Protein AF-X1EEE0-F1 (afdb_monomer)

Secondary structure (DSSP, 8-state):
-HHHHHHTTPPP-SSHHHHHHHHHHHHHSPPP--SEEEEEES-HHHHHHHHHHHHHTT-EE----HHHHHHHHHHT-TT--TTS-SEE-PSPSS--HHHHHHHHHHHHHHHHHSTT--EEEEEE---TTS---TTHHHHHHHH-TTS-EEEEE-S--HHHHHHHHHHHHHTT--EEES-HHHHHHHHHHHHHIIIIIS--

Solvent-accessible surface area (backbone atoms only — not comparable to full-a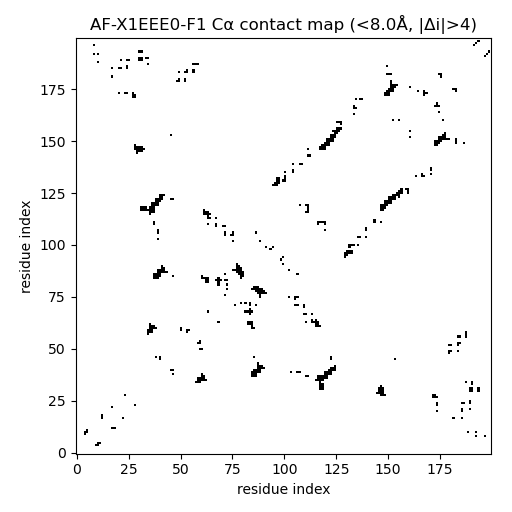tom values): 10814 Å² total; per-residue (Å²): 108,70,66,60,39,44,76,73,62,48,81,88,69,95,51,79,65,46,60,57,58,40,48,47,46,70,74,49,41,42,72,53,75,57,53,23,30,34,39,40,30,63,42,73,66,59,51,50,53,48,54,54,46,26,53,75,57,71,31,43,73,22,68,50,49,70,69,45,16,51,50,41,52,74,75,62,35,55,60,34,43,89,54,37,47,48,34,23,43,32,75,62,98,59,93,43,20,67,60,51,40,49,45,55,49,51,53,48,51,47,43,64,68,28,89,51,29,21,27,38,39,41,40,44,64,52,54,75,85,45,60,64,64,69,69,64,50,53,61,50,42,71,75,39,65,61,44,25,58,41,36,36,36,41,87,43,37,69,71,50,42,50,53,47,50,55,53,27,55,78,68,45,36,54,72,27,77,72,36,62,66,58,51,47,46,40,53,42,50,54,38,47,40,58,68,72,60,66,60,125

InterPro domains:
  IPR016102 Succinyl-CoA synthetase-like [G3DSA:3.40.50.261] (30-199)
  IPR016102 Succinyl-CoA synthetase-like [SSF52210] (26-193)

Foldseek 3Di:
DVVVCVVLLHDDDDDDVLVVLLVLVLVQAAQFPDQAAAEEEADPVVVVLLQVLSVVLVHHHFQFDPVLLVQLCVLQNAPQDSSNGHSHNPPPPDLEQVSVLSNCLSSLQSQLVGPRHRAYEYEYEDEPPHPHDLCSCLVSCVVRVNHAYEYEYENYDPVVLVVNVVVCVVSSHRYDYNCSNSRSNSVSSSNCSDPPPPPD

pLDDT: mean 92.44, std 7.77, range [58.0, 98.75]

Organism: NCBI:txid412755

Sequence (200 aa):
AEESLKTAGGLAVQNYIELFEFSKLFLWLPKPGGNKLGIIGPSSGAILLIVREMRKQGLSLAKPSQVSQDLISMKIGGSTCEYGNPVDYWPPKKFIGTEICTIYYLGSEILLNDDDVDGLILALEFFQEIEFDFYIFSKIKEKFPNKPIITLLIQAEQEGAKRVVDIATELKIPVFENEVERAVRGYAMLLKYYKDIKKE

Nearest PDB structures (foldseek):
  2csu-assembly1_A  TM=8.528E-01  e=9.540E-10  Pyrococcus horikoshii OT3
  4yaj-assembly1_C  TM=8.248E-01  e=3.492E-09  Candidatus Korarchaeum cryptofilum OPF8
  4yb8-assembly1_A  TM=8.210E-01  e=3.704E-09  Candidatus Korarchaeum cryptofilum OPF8
  2csu-assembly1_B  TM=8.251E-01  e=1.278E-08  Pyrococcus horikoshii OT3
  7cm9-assembly2_D  TM=7.309E-01  e=1.817E-07  Psychrobacter sp.

Mean predicted aligned error: 3.95 Å

Radius of gyration: 16.49 Å; Cα contacts (8 Å, |Δi|>4): 346; chains: 1; bounding box: 38×37×49 Å

Structure (mmCIF, N/CA/C/O backbone):
data_AF-X1EEE0-F1
#
_entry.id   AF-X1EEE0-F1
#
loop_
_atom_site.group_PDB
_atom_site.id
_atom_site.type_symbol
_atom_site.label_atom_id
_atom_site.label_alt_id
_atom_site.label_comp_id
_atom_site.label_asym_id
_atom_site.label_entity_id
_atom_site.label_seq_id
_atom_site.pdbx_PDB_ins_code
_atom_site.Cartn_x
_atom_site.Cartn_y
_atom_site.Cartn_z
_atom_site.occupancy
_atom_site.B_iso_or_equiv
_atom_site.auth_seq_id
_atom_site.auth_comp_id
_atom_site.auth_asym_id
_atom_site.auth_atom_id
_atom_site.pdbx_PDB_model_num
ATOM 1 N N . ALA A 1 1 ? -8.901 11.448 31.242 1.00 83.75 1 ALA A N 1
ATOM 2 C CA . ALA A 1 1 ? -9.102 12.193 29.980 1.00 83.75 1 ALA A CA 1
ATOM 3 C C . ALA A 1 1 ? -8.827 11.300 28.773 1.00 83.75 1 ALA A C 1
ATOM 5 O O . ALA A 1 1 ? -9.760 11.006 28.043 1.00 83.75 1 ALA A O 1
ATOM 6 N N . GLU A 1 2 ? -7.596 10.808 28.594 1.00 88.81 2 GLU A N 1
ATOM 7 C CA . GLU A 1 2 ? -7.240 9.944 27.453 1.00 88.81 2 GLU A CA 1
ATOM 8 C C . GLU A 1 2 ? -8.050 8.638 27.394 1.00 88.81 2 GLU A C 1
ATOM 10 O O . GLU A 1 2 ? -8.598 8.299 26.350 1.00 88.81 2 GLU A O 1
ATOM 15 N N . GLU A 1 3 ? -8.185 7.926 28.514 1.00 90.38 3 GLU A N 1
ATOM 16 C CA . GLU A 1 3 ? -8.973 6.688 28.575 1.00 90.38 3 GLU A CA 1
ATOM 17 C C . GLU A 1 3 ? -10.450 6.925 28.230 1.00 90.38 3 GLU A C 1
ATOM 19 O O . GLU A 1 3 ? -11.036 6.175 27.458 1.00 90.38 3 GLU A O 1
ATOM 24 N N . SER A 1 4 ? -11.027 8.031 28.707 1.00 93.25 4 SER A N 1
ATOM 25 C CA . SER A 1 4 ? -12.393 8.438 28.366 1.00 93.25 4 SER A CA 1
ATOM 26 C C . SER A 1 4 ? -12.565 8.675 26.861 1.00 93.25 4 SER A C 1
ATOM 28 O O . SER A 1 4 ? -13.573 8.263 26.296 1.00 93.25 4 SER A O 1
ATOM 30 N N . LEU A 1 5 ? -11.571 9.285 26.200 1.00 91.50 5 LEU A N 1
ATOM 31 C CA . LEU A 1 5 ? -11.571 9.456 24.744 1.00 91.50 5 LEU A CA 1
ATOM 32 C C . LEU A 1 5 ? -11.465 8.110 24.024 1.00 91.50 5 LEU A C 1
ATOM 34 O O . LEU A 1 5 ? -12.226 7.870 23.094 1.00 91.50 5 LEU A O 1
ATOM 38 N N . LYS A 1 6 ? -10.579 7.212 24.471 1.00 88.38 6 LYS A N 1
ATOM 39 C CA . LYS A 1 6 ? -10.438 5.861 23.899 1.00 88.38 6 LYS A CA 1
ATOM 40 C C . LYS A 1 6 ? -11.739 5.063 23.997 1.00 88.38 6 LYS A C 1
ATOM 42 O O . LYS A 1 6 ? -12.165 4.479 23.004 1.00 88.38 6 LYS A O 1
ATOM 47 N N . THR A 1 7 ? -12.402 5.087 25.152 1.00 87.50 7 THR A N 1
ATOM 48 C CA . THR A 1 7 ? -13.702 4.425 25.358 1.00 87.50 7 THR A CA 1
ATOM 49 C C . THR A 1 7 ? -14.803 5.030 24.484 1.00 87.50 7 THR A C 1
ATOM 51 O O . THR A 1 7 ? -15.690 4.311 24.038 1.00 87.50 7 THR A O 1
ATOM 54 N N . ALA A 1 8 ? -14.720 6.325 24.168 1.00 90.25 8 ALA A N 1
ATOM 55 C CA . ALA A 1 8 ? -15.617 6.996 23.227 1.00 90.25 8 ALA A CA 1
ATOM 56 C C . ALA A 1 8 ? -15.274 6.744 21.739 1.00 90.25 8 ALA A C 1
ATOM 58 O O . ALA A 1 8 ? -15.890 7.348 20.863 1.00 90.25 8 ALA A O 1
ATOM 59 N N . GLY A 1 9 ? -14.297 5.880 21.432 1.00 88.88 9 GLY A N 1
ATOM 60 C CA . GLY A 1 9 ? -13.870 5.574 20.061 1.00 88.88 9 GLY A CA 1
ATOM 61 C C . GLY A 1 9 ? -12.764 6.484 19.515 1.00 88.88 9 GLY A C 1
ATOM 62 O O . GLY A 1 9 ? -12.448 6.432 18.328 1.00 88.88 9 GLY A O 1
ATOM 63 N N . GLY A 1 10 ? -12.157 7.312 20.366 1.00 91.50 10 GLY A N 1
ATOM 64 C CA . GLY A 1 10 ? -11.009 8.141 20.021 1.00 91.50 10 GLY A CA 1
ATOM 65 C C . GLY A 1 10 ? -9.778 7.303 19.670 1.00 91.50 10 GLY A C 1
ATOM 66 O O . GLY A 1 10 ? -9.404 6.369 20.383 1.00 91.50 10 GLY A O 1
ATOM 67 N N . LEU A 1 11 ? -9.122 7.672 18.572 1.00 92.38 11 LEU A N 1
ATOM 68 C CA . LEU A 1 11 ? -7.898 7.040 18.093 1.00 92.38 11 LEU A CA 1
ATOM 69 C C . LEU A 1 11 ? -6.688 7.871 18.524 1.00 92.38 11 LEU A C 1
ATOM 71 O O . LEU A 1 11 ? -6.575 9.046 18.182 1.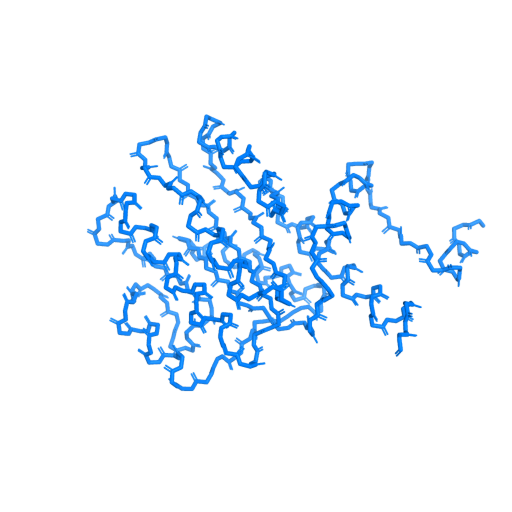00 92.38 11 LEU A O 1
ATOM 75 N N . ALA A 1 12 ? -5.790 7.264 19.297 1.00 92.12 12 ALA A N 1
ATOM 76 C CA . ALA A 1 12 ? -4.580 7.931 19.759 1.00 92.12 12 ALA A CA 1
ATOM 77 C C . ALA A 1 12 ? -3.504 7.925 18.665 1.00 92.12 12 ALA A C 1
ATOM 79 O O . ALA A 1 12 ? -3.185 6.869 18.116 1.00 92.12 12 ALA A O 1
ATOM 80 N N . VAL A 1 13 ? -2.925 9.094 18.406 1.00 94.00 13 VAL A N 1
ATOM 81 C CA . VAL A 1 13 ? -1.779 9.288 17.509 1.00 94.00 13 VAL A CA 1
ATOM 82 C C . VAL A 1 13 ? -0.499 9.523 18.312 1.00 94.00 13 VAL A C 1
ATOM 84 O O . VAL A 1 13 ? -0.562 9.945 19.466 1.00 94.00 13 VAL A O 1
ATOM 87 N N . GLN A 1 14 ? 0.664 9.250 17.719 1.00 93.50 14 GLN A N 1
ATOM 88 C CA . GLN A 1 14 ? 1.956 9.358 18.413 1.00 93.50 14 GLN A CA 1
ATOM 89 C C . GLN A 1 14 ? 2.625 10.725 18.258 1.00 93.50 14 GLN A C 1
ATOM 91 O O . GLN A 1 14 ? 3.470 11.097 19.069 1.00 93.50 14 GLN A O 1
ATOM 96 N N . ASN A 1 15 ? 2.273 11.477 17.220 1.00 93.31 15 ASN A N 1
ATOM 97 C CA . ASN A 1 15 ? 2.825 12.799 16.950 1.00 93.31 15 ASN A CA 1
ATOM 98 C C . ASN A 1 15 ? 1.781 13.677 16.247 1.00 93.31 15 ASN A C 1
ATOM 100 O O . ASN A 1 15 ? 0.715 13.219 15.836 1.00 93.31 15 ASN A O 1
ATOM 104 N N . TYR A 1 16 ? 2.089 14.966 16.134 1.00 94.44 16 TYR A N 1
ATOM 105 C CA . TYR A 1 16 ? 1.162 15.954 15.591 1.00 94.44 16 TYR A CA 1
ATOM 106 C C . TYR A 1 16 ? 0.827 15.719 14.110 1.00 94.44 16 TYR A C 1
ATOM 108 O O . TYR A 1 16 ? -0.316 15.928 13.707 1.00 94.44 16 TYR A O 1
ATOM 116 N N . ILE A 1 17 ? 1.792 15.259 13.304 1.00 94.88 17 ILE A N 1
ATOM 117 C CA . ILE A 1 17 ? 1.587 15.082 11.860 1.00 94.88 17 ILE A CA 1
ATOM 118 C C . ILE A 1 17 ? 0.610 13.936 11.550 1.00 94.88 17 ILE A C 1
ATOM 120 O O . ILE A 1 17 ? -0.196 14.050 10.625 1.00 94.88 17 ILE A O 1
ATOM 124 N N . GLU A 1 18 ? 0.578 12.896 12.389 1.00 95.81 18 GLU A N 1
ATOM 125 C CA . GLU A 1 18 ? -0.374 11.786 12.269 1.00 95.81 18 GLU A CA 1
ATOM 126 C C . GLU A 1 18 ? -1.838 12.223 12.325 1.00 95.81 18 GLU A C 1
ATOM 128 O O . GLU A 1 18 ? -2.671 11.589 11.681 1.00 95.81 18 GLU A O 1
ATOM 133 N N . LEU A 1 19 ? -2.171 13.318 13.024 1.00 94.69 19 LEU A N 1
ATOM 134 C CA . LEU A 1 19 ? -3.540 13.848 13.021 1.00 94.69 19 LEU A CA 1
ATOM 135 C C . LEU A 1 19 ? -4.017 14.140 11.594 1.00 94.69 19 LEU A C 1
ATOM 137 O O . LEU A 1 19 ? -5.165 13.857 11.259 1.00 94.69 19 LEU A O 1
ATOM 141 N N . PHE A 1 20 ? -3.140 14.671 10.742 1.00 94.50 20 PHE A N 1
ATOM 142 C CA . PHE A 1 20 ? -3.475 15.043 9.369 1.00 94.50 20 PHE A CA 1
ATOM 143 C C . PHE A 1 20 ? -3.310 13.869 8.407 1.00 94.50 20 PHE A C 1
ATOM 145 O O . PHE A 1 20 ? -4.197 13.620 7.590 1.00 94.50 20 PHE A O 1
ATOM 152 N N . GLU A 1 21 ? -2.205 13.128 8.509 1.00 94.94 21 GLU A N 1
ATOM 153 C CA . GLU A 1 21 ? -1.942 11.976 7.640 1.00 94.94 21 GLU A CA 1
ATOM 154 C C . GLU A 1 21 ? -2.994 10.881 7.828 1.00 94.94 21 GLU A C 1
ATOM 156 O O . GLU A 1 21 ? -3.553 10.382 6.850 1.00 94.94 21 GLU A O 1
ATOM 161 N N . PHE A 1 22 ? -3.342 10.544 9.073 1.00 97.00 22 PHE A N 1
ATOM 162 C CA . PHE A 1 22 ? -4.344 9.511 9.320 1.00 97.00 22 PHE A CA 1
ATOM 163 C C . PHE A 1 22 ? -5.741 10.005 8.964 1.00 97.00 22 PHE A C 1
ATOM 165 O O . PHE A 1 22 ? -6.506 9.244 8.380 1.00 97.00 22 PHE A O 1
ATOM 172 N N . SER A 1 23 ? -6.061 11.287 9.176 1.00 95.62 23 SER A N 1
ATOM 173 C CA . SER A 1 23 ? -7.323 11.856 8.677 1.00 95.62 23 SER A CA 1
ATOM 174 C C . SER A 1 23 ? -7.473 11.688 7.161 1.00 95.62 23 SER A C 1
ATOM 176 O O . SER A 1 23 ? -8.558 11.338 6.699 1.00 95.62 23 SER A O 1
ATOM 178 N N . LYS A 1 24 ? -6.394 11.852 6.377 1.00 96.31 24 LYS A N 1
ATOM 179 C CA . LYS A 1 24 ? -6.421 11.551 4.934 1.00 96.31 24 LYS A CA 1
ATOM 180 C C . LYS A 1 24 ? -6.739 10.080 4.671 1.00 96.31 24 LYS A C 1
ATOM 182 O O . LYS A 1 24 ? -7.567 9.815 3.810 1.00 96.31 24 LYS A O 1
ATOM 187 N N . LEU A 1 25 ? -6.160 9.137 5.424 1.00 97.81 25 LEU A N 1
ATOM 188 C CA . LEU A 1 25 ? -6.503 7.710 5.299 1.00 97.81 25 LEU A CA 1
ATOM 189 C C . LEU A 1 25 ? -8.009 7.481 5.484 1.00 97.81 25 LEU A C 1
ATOM 191 O O . LEU A 1 25 ? -8.636 6.865 4.629 1.00 97.81 25 LEU A O 1
ATOM 195 N N . PHE A 1 26 ? -8.598 8.024 6.553 1.00 96.56 26 PHE A N 1
ATOM 196 C CA . PHE A 1 26 ? -10.031 7.880 6.840 1.00 96.56 26 PHE A CA 1
ATOM 197 C C . PHE A 1 26 ? -10.937 8.532 5.789 1.00 96.56 26 PHE A C 1
ATOM 199 O O . PHE A 1 26 ? -12.030 8.031 5.535 1.00 96.56 26 PHE A O 1
ATOM 206 N N . LEU A 1 27 ? -10.502 9.644 5.192 1.00 97.25 27 LEU A N 1
ATOM 207 C CA . LEU A 1 27 ? -11.274 10.374 4.185 1.00 97.25 27 LEU A CA 1
ATOM 208 C C . LEU A 1 27 ? -11.152 9.782 2.778 1.00 97.25 27 LEU A C 1
ATOM 210 O O . LEU A 1 27 ? -12.069 9.930 1.971 1.00 97.25 27 LEU A O 1
ATOM 214 N N . TRP A 1 28 ? -9.996 9.213 2.440 1.00 98.19 28 TRP A N 1
ATOM 215 C CA . TRP A 1 28 ? -9.650 8.865 1.060 1.00 98.19 28 TRP A CA 1
ATOM 216 C C . TRP A 1 28 ? -9.740 7.376 0.765 1.00 98.19 28 TRP A C 1
ATOM 218 O O . TRP A 1 28 ? -9.930 7.007 -0.398 1.00 98.19 28 TRP A O 1
ATOM 228 N N . LEU A 1 29 ? -9.586 6.530 1.784 1.00 98.25 29 LEU A N 1
ATOM 229 C CA . LEU A 1 29 ? -9.585 5.086 1.611 1.00 98.25 29 LEU A CA 1
ATOM 230 C C . LEU A 1 29 ? -10.958 4.478 1.902 1.00 98.25 29 LEU A C 1
ATOM 232 O O . LEU A 1 29 ? -11.652 4.920 2.821 1.00 98.25 29 LEU A O 1
ATOM 236 N N . PRO A 1 30 ? -11.343 3.427 1.157 1.00 97.19 30 PRO A N 1
ATOM 237 C CA . PRO A 1 30 ? -12.488 2.614 1.526 1.00 97.19 30 PRO A CA 1
ATOM 238 C C . PRO A 1 30 ? -12.212 1.862 2.836 1.00 97.19 30 PRO A C 1
ATOM 240 O O . PRO A 1 30 ? -11.074 1.758 3.305 1.00 97.19 30 PRO A O 1
ATOM 243 N N . LYS A 1 31 ? -13.272 1.290 3.412 1.00 95.69 31 LYS A N 1
ATOM 244 C CA . LYS A 1 31 ? -13.173 0.346 4.529 1.00 95.69 31 LYS A CA 1
ATOM 245 C C . LYS A 1 31 ? -12.258 -0.827 4.133 1.00 95.69 31 LYS A C 1
ATOM 247 O O . LYS A 1 31 ? -12.575 -1.507 3.158 1.00 95.69 31 LYS A O 1
ATOM 252 N N . PRO A 1 32 ? -11.169 -1.098 4.873 1.00 94.88 32 PRO A N 1
ATOM 253 C CA . PRO A 1 32 ? -10.333 -2.269 4.627 1.00 94.88 32 PRO A CA 1
ATOM 254 C C . PRO A 1 32 ? -11.119 -3.577 4.776 1.00 94.88 32 PRO A C 1
ATOM 256 O O . PRO A 1 32 ? -11.860 -3.731 5.750 1.00 94.88 32 PRO A O 1
ATOM 259 N N . GLY A 1 33 ? -10.916 -4.529 3.857 1.00 93.38 33 GLY A N 1
ATOM 260 C CA . GLY A 1 33 ? -11.497 -5.878 3.956 1.00 93.38 33 GLY A CA 1
ATOM 261 C C . GLY A 1 33 ? -10.920 -6.699 5.115 1.00 93.38 33 GLY A C 1
ATOM 262 O O . GLY A 1 33 ? -11.610 -7.525 5.710 1.00 93.38 33 GLY A O 1
ATOM 263 N N . GLY A 1 34 ? -9.682 -6.391 5.506 1.00 97.12 34 GLY A N 1
ATOM 264 C CA . GLY A 1 34 ? -8.945 -7.137 6.512 1.00 97.12 34 GLY A CA 1
ATOM 265 C C . GLY A 1 34 ? -7.483 -6.706 6.629 1.00 97.12 34 GLY A C 1
ATOM 266 O O . GLY A 1 34 ? -7.113 -5.564 6.328 1.00 97.12 34 GLY A O 1
ATOM 267 N N . ASN A 1 35 ? -6.661 -7.619 7.146 1.00 98.25 35 ASN A N 1
ATOM 268 C CA . ASN A 1 35 ? -5.267 -7.382 7.514 1.00 98.25 35 ASN A CA 1
ATOM 269 C C . ASN A 1 35 ? -4.247 -8.035 6.565 1.00 98.25 35 ASN A C 1
ATOM 271 O O . ASN A 1 35 ? -3.057 -8.055 6.898 1.00 98.25 35 ASN A O 1
ATOM 275 N N . LYS A 1 36 ? -4.681 -8.595 5.431 1.00 98.56 36 LYS A N 1
ATOM 276 C CA . LYS A 1 36 ? -3.817 -9.276 4.461 1.00 98.56 36 LYS A CA 1
ATOM 277 C C . LYS A 1 36 ? -3.515 -8.360 3.281 1.00 98.56 36 LYS A C 1
ATOM 279 O O . LYS A 1 36 ? -4.400 -8.049 2.493 1.00 98.56 36 LYS A O 1
ATOM 284 N N . LEU A 1 37 ? -2.272 -7.909 3.151 1.00 98.75 37 LEU A N 1
ATOM 285 C CA . LEU A 1 37 ? -1.898 -6.908 2.149 1.00 98.75 37 LEU A CA 1
ATOM 286 C C . LEU A 1 37 ? -0.992 -7.481 1.068 1.00 98.75 37 LEU A C 1
ATOM 288 O O . LEU A 1 37 ? -0.112 -8.306 1.335 1.00 98.75 37 LEU A O 1
ATOM 292 N N . GLY A 1 38 ? -1.203 -6.991 -0.149 1.00 98.38 38 GLY A N 1
ATOM 293 C CA . GLY A 1 38 ? -0.234 -7.059 -1.229 1.00 98.38 38 GLY A CA 1
ATOM 294 C C . GLY A 1 38 ? 0.835 -5.978 -1.065 1.00 98.38 38 GLY A C 1
ATOM 295 O O . GLY A 1 38 ? 0.541 -4.886 -0.573 1.00 98.38 38 GLY A O 1
ATOM 296 N N . ILE A 1 39 ? 2.060 -6.255 -1.504 1.00 98.19 39 ILE A N 1
ATOM 297 C CA . ILE A 1 39 ? 3.129 -5.255 -1.613 1.00 98.19 39 ILE A CA 1
ATOM 298 C C . ILE A 1 39 ? 3.732 -5.331 -3.011 1.00 98.19 39 ILE A C 1
ATOM 300 O O . ILE A 1 39 ? 3.999 -6.426 -3.503 1.00 98.19 39 ILE A O 1
ATOM 304 N N . ILE A 1 40 ? 3.991 -4.176 -3.619 1.00 96.50 40 ILE A N 1
ATOM 305 C CA . ILE A 1 40 ? 4.781 -4.061 -4.850 1.00 96.50 40 ILE A CA 1
ATOM 306 C C . ILE A 1 40 ? 5.911 -3.075 -4.586 1.00 96.50 40 ILE A C 1
ATOM 308 O O . ILE A 1 40 ? 5.637 -1.971 -4.113 1.00 96.50 40 ILE A O 1
ATOM 312 N N . GLY A 1 41 ? 7.154 -3.448 -4.890 1.00 92.38 41 GLY A N 1
ATOM 313 C CA . GLY A 1 41 ? 8.284 -2.529 -4.773 1.00 92.38 41 GLY A CA 1
ATOM 314 C C . GLY A 1 41 ? 9.588 -3.015 -5.417 1.00 92.38 41 GLY A C 1
ATOM 315 O O . GLY A 1 41 ? 9.675 -4.174 -5.817 1.00 92.38 41 GLY A O 1
ATOM 316 N N . PRO A 1 42 ? 10.600 -2.135 -5.536 1.00 83.69 42 PRO A N 1
ATOM 317 C CA . PRO A 1 42 ? 11.869 -2.405 -6.222 1.00 83.69 42 PRO A CA 1
ATOM 318 C C . PRO A 1 42 ? 12.984 -2.956 -5.332 1.00 83.69 42 PRO A C 1
ATOM 320 O O . PRO A 1 42 ? 14.107 -3.090 -5.802 1.00 83.69 42 PRO A O 1
ATOM 323 N N . SER A 1 43 ? 12.757 -3.156 -4.036 1.00 81.75 43 SER A N 1
ATOM 324 C CA . SER A 1 43 ? 13.859 -3.392 -3.103 1.00 81.75 43 SER A CA 1
ATOM 325 C C . SER A 1 43 ? 13.453 -4.326 -1.986 1.00 81.75 43 SER A C 1
ATOM 327 O O . SER A 1 43 ? 12.595 -4.013 -1.153 1.00 81.75 43 SER A O 1
ATOM 329 N N . SER A 1 44 ? 14.156 -5.456 -1.903 1.00 83.19 44 SER A N 1
ATOM 330 C CA . SER A 1 44 ? 13.985 -6.416 -0.817 1.00 83.19 44 SER A CA 1
ATOM 331 C C . SER A 1 44 ? 14.271 -5.787 0.559 1.00 83.19 44 SER A C 1
ATOM 333 O O . SER A 1 44 ? 13.713 -6.230 1.563 1.00 83.19 44 SER A O 1
ATOM 335 N N . GLY A 1 45 ? 15.099 -4.734 0.626 1.00 87.38 45 GLY A N 1
ATOM 336 C CA . GLY A 1 45 ? 15.384 -3.989 1.856 1.00 87.38 45 GLY A CA 1
ATOM 337 C C . GLY A 1 45 ? 14.177 -3.194 2.355 1.00 87.38 45 GLY A C 1
ATOM 338 O O . GLY A 1 45 ? 13.754 -3.369 3.500 1.00 87.38 45 GLY A O 1
ATOM 339 N N . ALA A 1 46 ? 13.578 -2.375 1.487 1.00 89.38 46 ALA A N 1
ATOM 340 C CA . ALA A 1 46 ? 12.357 -1.635 1.800 1.00 89.38 46 ALA A CA 1
ATOM 341 C C . ALA A 1 46 ? 11.188 -2.569 2.122 1.00 89.38 46 ALA A C 1
ATOM 343 O O . ALA A 1 46 ? 10.513 -2.403 3.140 1.00 89.38 46 ALA A O 1
ATOM 344 N N . ILE A 1 47 ? 10.996 -3.603 1.301 1.00 94.44 47 ILE A N 1
ATOM 345 C CA . ILE A 1 47 ? 9.967 -4.624 1.512 1.00 94.44 47 ILE A CA 1
ATOM 346 C C . ILE A 1 47 ? 10.141 -5.290 2.883 1.00 94.44 47 ILE A C 1
ATOM 348 O O . ILE A 1 47 ? 9.164 -5.446 3.617 1.00 94.44 47 ILE A O 1
ATOM 352 N N . LEU A 1 48 ? 11.370 -5.636 3.286 1.00 94.62 48 LEU A N 1
ATOM 353 C CA . LEU A 1 48 ? 11.632 -6.217 4.604 1.00 94.62 48 LEU A CA 1
ATOM 354 C C . LEU A 1 48 ? 11.240 -5.269 5.746 1.00 94.62 48 LEU A C 1
ATOM 356 O O . LEU A 1 48 ? 10.683 -5.733 6.745 1.00 94.62 48 LEU A O 1
ATOM 360 N N . LEU A 1 49 ? 11.521 -3.967 5.625 1.00 95.50 49 LEU A N 1
ATOM 361 C CA . LEU A 1 49 ? 11.118 -2.972 6.625 1.00 95.50 49 LEU A CA 1
ATOM 362 C C . LEU A 1 49 ? 9.592 -2.885 6.736 1.00 95.50 49 LEU A C 1
ATOM 364 O O . LEU A 1 49 ? 9.059 -2.972 7.844 1.00 95.50 49 LEU A O 1
ATOM 368 N N . ILE A 1 50 ? 8.894 -2.825 5.598 1.00 97.56 50 ILE A N 1
ATOM 369 C CA . ILE A 1 50 ? 7.427 -2.796 5.541 1.00 97.56 50 ILE A CA 1
ATOM 370 C C . ILE A 1 50 ? 6.842 -4.054 6.184 1.00 97.56 50 ILE A C 1
ATOM 372 O O . ILE A 1 50 ? 6.011 -3.955 7.082 1.00 97.56 50 ILE A O 1
ATOM 376 N N . VAL A 1 51 ? 7.309 -5.245 5.797 1.00 97.44 51 VAL A N 1
ATOM 377 C CA . VAL A 1 51 ? 6.813 -6.524 6.335 1.00 97.44 51 VAL A CA 1
ATOM 378 C C . VAL A 1 51 ? 7.085 -6.650 7.836 1.00 97.44 51 VAL A C 1
ATOM 380 O O . VAL A 1 51 ? 6.240 -7.154 8.584 1.00 97.44 51 VAL A O 1
ATOM 383 N N . ARG A 1 52 ? 8.255 -6.198 8.308 1.00 97.94 52 ARG A N 1
ATOM 384 C CA . ARG A 1 52 ? 8.575 -6.179 9.744 1.00 97.94 52 ARG A CA 1
ATOM 385 C C . ARG A 1 52 ? 7.606 -5.294 10.505 1.00 97.94 52 ARG A C 1
ATOM 387 O O . ARG A 1 52 ? 7.114 -5.718 11.549 1.00 97.94 52 ARG A O 1
ATOM 394 N N . GLU A 1 53 ? 7.326 -4.104 9.994 1.00 98.31 53 GLU A N 1
ATOM 395 C CA . GLU A 1 53 ? 6.387 -3.201 10.639 1.00 98.31 53 GLU A CA 1
ATOM 396 C C . GLU A 1 53 ? 4.946 -3.709 10.562 1.00 98.31 53 GLU A C 1
ATOM 398 O O . GLU A 1 53 ? 4.245 -3.692 11.570 1.00 98.31 53 GLU A O 1
ATOM 403 N N . MET A 1 54 ? 4.525 -4.268 9.424 1.00 98.62 54 MET A N 1
ATOM 404 C CA . MET A 1 54 ? 3.216 -4.911 9.276 1.00 98.62 54 MET A CA 1
ATOM 405 C C . MET A 1 54 ? 3.001 -5.946 10.374 1.00 98.62 54 MET A C 1
ATOM 407 O O . MET A 1 54 ? 1.985 -5.906 11.065 1.00 98.62 54 MET A O 1
ATOM 411 N N . ARG A 1 55 ? 4.000 -6.803 10.616 1.00 98.25 55 ARG A N 1
ATOM 412 C CA . ARG A 1 55 ? 3.946 -7.803 11.686 1.00 98.25 55 ARG A CA 1
ATOM 413 C C . ARG A 1 55 ? 3.765 -7.168 13.066 1.00 98.25 55 ARG A C 1
ATOM 415 O O . ARG A 1 55 ? 2.980 -7.689 13.854 1.00 98.25 55 ARG A O 1
ATOM 422 N N . LYS A 1 56 ? 4.454 -6.059 13.367 1.00 98.19 56 LYS A N 1
ATOM 423 C CA . LYS A 1 56 ? 4.284 -5.344 14.648 1.00 98.19 56 LYS A CA 1
ATOM 424 C C . LYS A 1 56 ? 2.872 -4.774 14.803 1.00 98.19 56 LYS A C 1
ATOM 426 O O . LYS A 1 56 ? 2.350 -4.764 15.912 1.00 98.19 56 LYS A O 1
ATOM 431 N N . GLN A 1 57 ? 2.258 -4.336 13.703 1.00 97.94 57 GLN A N 1
ATOM 432 C CA . GLN A 1 57 ? 0.906 -3.769 13.679 1.00 97.94 57 GLN A CA 1
ATOM 433 C C . GLN A 1 57 ? -0.209 -4.825 13.516 1.00 97.94 57 GLN A C 1
ATOM 435 O O . GLN A 1 57 ? -1.381 -4.471 13.403 1.00 97.94 57 GLN A O 1
ATOM 440 N N . GLY A 1 58 ? 0.122 -6.124 13.498 1.00 98.00 58 GLY A N 1
ATOM 441 C CA . GLY A 1 58 ? -0.854 -7.210 13.321 1.00 98.00 58 GLY A CA 1
ATOM 442 C C . GLY A 1 58 ? -1.378 -7.373 11.886 1.00 98.00 58 GLY A C 1
ATOM 443 O O . GLY A 1 58 ? -2.390 -8.043 11.663 1.00 98.00 58 GLY A O 1
ATOM 444 N N . LEU A 1 59 ? -0.696 -6.771 10.913 1.00 98.56 59 LEU A N 1
ATOM 445 C CA . LEU A 1 59 ? -0.922 -6.957 9.483 1.00 98.56 59 LEU A CA 1
ATOM 446 C C . LEU A 1 59 ? -0.050 -8.106 8.956 1.00 98.56 59 LEU A C 1
ATOM 448 O O . LEU A 1 59 ? 0.977 -8.463 9.537 1.00 98.56 59 LEU A O 1
ATOM 452 N N . SER A 1 60 ? -0.456 -8.695 7.838 1.00 98.19 60 SER A N 1
ATOM 453 C CA . SER A 1 60 ? 0.216 -9.846 7.233 1.00 98.19 60 SER A CA 1
ATOM 454 C C . SER A 1 60 ? 0.269 -9.726 5.717 1.00 98.19 60 SER A C 1
ATOM 456 O O . SER A 1 60 ? -0.534 -9.015 5.120 1.00 98.19 60 SER A O 1
ATOM 458 N N . LEU A 1 61 ? 1.225 -10.412 5.093 1.00 98.31 61 LEU A N 1
ATOM 459 C CA . LEU A 1 61 ? 1.204 -10.598 3.647 1.00 98.31 61 LEU A CA 1
ATOM 460 C C . LEU A 1 61 ? 0.022 -11.496 3.285 1.00 98.31 61 LEU A C 1
ATOM 462 O O . LEU A 1 61 ? -0.156 -12.557 3.891 1.00 98.31 61 LEU A O 1
ATOM 466 N N . ALA A 1 62 ? -0.752 -11.075 2.292 1.00 98.12 62 ALA A N 1
ATOM 467 C CA . ALA A 1 62 ? -1.704 -11.951 1.630 1.00 98.12 62 ALA A CA 1
ATOM 468 C C . ALA A 1 62 ? -0.983 -13.138 0.979 1.00 98.12 62 ALA A C 1
ATOM 470 O O . ALA A 1 62 ? 0.196 -13.041 0.620 1.00 98.12 62 ALA A O 1
ATOM 471 N N . LYS A 1 63 ? -1.709 -14.238 0.811 1.00 97.50 63 LYS A N 1
ATOM 472 C CA . LYS A 1 63 ? -1.304 -15.450 0.103 1.00 97.50 63 LYS A CA 1
ATOM 473 C C . LYS A 1 63 ? -2.176 -15.574 -1.148 1.00 97.50 63 LYS A C 1
ATOM 475 O O . LYS A 1 63 ? -3.208 -16.244 -1.087 1.00 97.50 63 LYS A O 1
ATOM 480 N N . PRO A 1 64 ? -1.782 -14.932 -2.262 1.00 97.31 64 PRO A N 1
ATOM 481 C CA . PRO A 1 64 ? -2.543 -15.002 -3.499 1.00 97.31 64 PRO A CA 1
ATOM 482 C C . PRO A 1 64 ? -2.776 -16.449 -3.935 1.00 97.31 64 PRO A C 1
ATOM 484 O O . PRO A 1 64 ? -1.968 -17.337 -3.652 1.00 97.31 64 PRO A O 1
ATOM 487 N N . SER A 1 65 ? -3.861 -16.685 -4.661 1.00 98.00 65 SER A N 1
ATOM 488 C CA . SER A 1 65 ? -4.151 -17.973 -5.291 1.00 98.00 65 SER A CA 1
ATOM 489 C C . SER A 1 65 ? -3.041 -18.404 -6.258 1.00 98.00 65 SER A C 1
ATOM 491 O O . SER A 1 65 ? -2.316 -17.569 -6.797 1.00 98.00 65 SER A O 1
ATOM 493 N N . GLN A 1 66 ? -2.938 -19.708 -6.543 1.00 97.12 66 GLN A N 1
ATOM 494 C CA . GLN A 1 66 ? -1.948 -20.225 -7.500 1.00 97.12 66 GLN A CA 1
ATOM 495 C C . GLN A 1 66 ? -2.043 -19.525 -8.866 1.00 97.12 66 GLN A C 1
ATOM 497 O O . GLN A 1 66 ? -1.027 -19.207 -9.468 1.00 97.12 66 GLN A O 1
ATOM 502 N N . VAL A 1 67 ? -3.261 -19.196 -9.313 1.00 97.38 67 VAL A N 1
ATOM 503 C CA . VAL A 1 67 ? -3.490 -18.459 -10.566 1.00 97.38 67 VAL A CA 1
ATOM 504 C C . VAL A 1 67 ? -2.819 -17.083 -10.530 1.00 97.38 67 VAL A C 1
ATOM 506 O O . VAL A 1 67 ? -2.132 -16.706 -11.478 1.00 97.38 67 VAL A O 1
ATOM 509 N N . SER A 1 68 ? -2.982 -16.337 -9.436 1.00 97.50 68 SER A N 1
ATOM 510 C CA . SER A 1 68 ? -2.339 -15.032 -9.255 1.00 97.50 68 SER A CA 1
ATOM 511 C C . SER A 1 68 ? -0.817 -15.153 -9.159 1.00 97.50 68 SER A C 1
ATOM 513 O O . SER A 1 68 ? -0.106 -14.352 -9.766 1.00 97.50 68 SER A O 1
ATOM 515 N N . GLN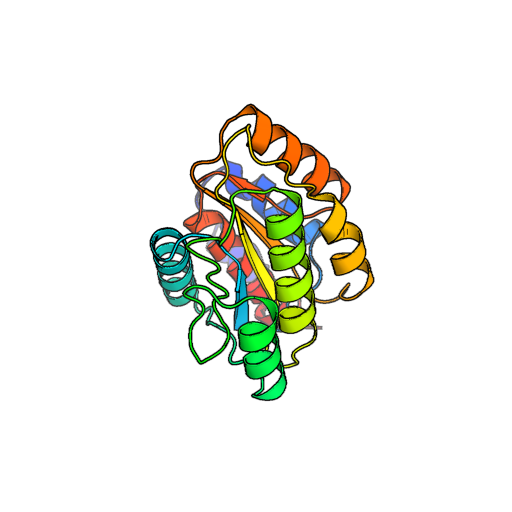 A 1 69 ? -0.313 -16.175 -8.456 1.00 96.31 69 GLN A N 1
ATOM 516 C CA . GLN A 1 69 ? 1.122 -16.470 -8.360 1.00 96.31 69 GLN A CA 1
ATOM 517 C C . GLN A 1 69 ? 1.733 -16.730 -9.744 1.00 96.31 69 GLN A C 1
ATOM 519 O O . GLN A 1 69 ? 2.728 -16.101 -10.111 1.00 96.31 69 GLN A O 1
ATOM 524 N N . ASP A 1 70 ? 1.092 -17.581 -10.548 1.00 95.25 70 ASP A N 1
ATOM 525 C CA . ASP A 1 70 ? 1.543 -17.927 -11.897 1.00 95.25 70 ASP A CA 1
ATOM 526 C C . ASP A 1 70 ? 1.525 -16.700 -12.823 1.00 95.25 70 ASP A C 1
ATOM 528 O O . ASP A 1 70 ? 2.471 -16.469 -13.580 1.00 95.25 70 ASP A O 1
ATOM 532 N N . LEU A 1 71 ? 0.481 -15.864 -12.738 1.00 95.94 71 LEU A N 1
ATOM 533 C CA . LEU A 1 71 ? 0.379 -14.624 -13.512 1.00 95.94 71 LEU A CA 1
ATOM 534 C C . LEU A 1 71 ? 1.477 -13.620 -13.151 1.00 95.94 71 LEU A C 1
ATOM 536 O O . LEU A 1 71 ? 2.053 -13.009 -14.053 1.00 95.94 71 LEU A O 1
ATOM 540 N N . ILE A 1 72 ? 1.768 -13.447 -11.861 1.00 94.75 72 ILE A N 1
ATOM 541 C CA . ILE A 1 72 ? 2.832 -12.559 -11.377 1.00 94.75 72 ILE A CA 1
ATOM 542 C C . ILE A 1 72 ? 4.196 -13.061 -11.853 1.00 94.75 72 ILE A C 1
ATOM 544 O O . ILE A 1 72 ? 4.961 -12.297 -12.446 1.00 94.75 72 ILE A O 1
ATOM 548 N N . SER A 1 73 ? 4.471 -14.354 -11.676 1.00 91.38 73 SER A N 1
ATOM 549 C CA . SER A 1 73 ? 5.714 -14.984 -12.127 1.00 91.38 73 SER A CA 1
ATOM 550 C C . SER A 1 73 ? 5.915 -14.829 -13.640 1.00 91.38 73 SER A C 1
ATOM 552 O O . SER A 1 73 ? 6.971 -14.386 -14.092 1.00 91.38 73 SER A O 1
ATOM 554 N N . MET A 1 74 ? 4.871 -15.098 -14.434 1.00 91.19 74 MET A N 1
ATOM 555 C CA . MET A 1 74 ? 4.929 -15.039 -15.896 1.00 91.19 74 MET A CA 1
ATOM 556 C C . MET A 1 74 ? 5.047 -13.609 -16.445 1.00 91.19 74 MET A C 1
ATOM 558 O O . MET A 1 74 ? 5.751 -13.393 -17.433 1.00 91.19 74 MET A O 1
ATOM 562 N N . LYS A 1 75 ? 4.328 -12.638 -15.865 1.00 90.56 75 LYS A N 1
ATOM 563 C CA . LYS A 1 75 ? 4.226 -11.277 -16.425 1.00 90.56 75 LYS A CA 1
ATOM 564 C C . LYS A 1 75 ? 5.242 -10.288 -15.858 1.00 90.56 75 LYS A C 1
ATOM 566 O O . LYS A 1 75 ? 5.554 -9.318 -16.543 1.00 90.56 75 LYS A O 1
ATOM 571 N N . ILE A 1 76 ? 5.718 -10.500 -14.632 1.00 89.06 76 ILE A N 1
ATOM 572 C CA . ILE A 1 76 ? 6.597 -9.561 -13.923 1.00 89.06 76 ILE A CA 1
ATOM 573 C C . ILE A 1 76 ? 7.986 -10.178 -13.749 1.00 89.06 76 ILE A C 1
ATOM 575 O O . ILE A 1 76 ? 8.969 -9.642 -14.263 1.00 89.06 76 ILE A O 1
ATOM 579 N N . GLY A 1 77 ? 8.067 -11.333 -13.083 1.00 81.00 77 GLY A N 1
ATOM 580 C CA . GLY A 1 77 ? 9.337 -11.976 -12.740 1.00 81.00 77 GLY A CA 1
ATOM 581 C C . GLY A 1 77 ? 10.159 -11.173 -11.718 1.00 81.00 77 GLY A C 1
ATOM 582 O O . GLY A 1 77 ? 9.609 -10.604 -10.774 1.00 81.00 77 GLY A O 1
ATOM 583 N N . GLY A 1 78 ? 11.484 -11.139 -11.896 1.00 81.69 78 GLY A N 1
ATOM 584 C CA . GLY A 1 78 ? 12.417 -10.477 -10.973 1.00 81.69 78 GLY A CA 1
ATOM 585 C C . GLY A 1 78 ? 12.740 -11.333 -9.746 1.00 81.69 78 GLY A C 1
ATOM 586 O O . GLY A 1 78 ? 12.785 -12.559 -9.838 1.00 81.69 78 GLY A O 1
ATOM 587 N N . SER A 1 79 ? 12.953 -10.682 -8.603 1.00 80.00 79 SER A N 1
ATOM 588 C CA . SER A 1 79 ? 13.158 -11.323 -7.294 1.00 80.00 79 SER A CA 1
ATOM 589 C C . SER A 1 79 ? 11.840 -11.629 -6.574 1.00 80.00 79 SER A C 1
ATOM 591 O O . SER A 1 79 ? 11.841 -11.941 -5.382 1.00 80.00 79 SER A O 1
ATOM 593 N N . THR A 1 80 ? 10.712 -11.537 -7.286 1.00 83.44 80 THR A N 1
ATOM 594 C CA . THR A 1 80 ? 9.389 -11.839 -6.751 1.00 83.44 80 THR A CA 1
ATOM 595 C C . THR A 1 80 ? 9.397 -13.238 -6.154 1.00 83.44 80 THR A C 1
ATOM 597 O O . THR A 1 80 ? 9.882 -14.190 -6.769 1.00 83.44 80 THR A O 1
ATOM 600 N N . CYS A 1 81 ? 8.879 -13.360 -4.933 1.00 85.06 81 CYS A N 1
ATOM 601 C CA . CYS A 1 81 ? 8.857 -14.646 -4.255 1.00 85.06 81 CYS A CA 1
ATOM 602 C C . CYS A 1 81 ? 7.957 -15.641 -5.003 1.00 85.06 81 CYS A C 1
ATOM 604 O O . CYS A 1 81 ? 7.026 -15.255 -5.712 1.00 85.06 81 CYS A O 1
ATOM 606 N N . GLU A 1 82 ? 8.190 -16.938 -4.791 1.00 87.00 82 GLU A N 1
ATOM 607 C CA . GLU A 1 82 ? 7.377 -18.008 -5.391 1.00 87.00 82 GLU A CA 1
ATOM 608 C C . GLU A 1 82 ? 5.878 -17.885 -5.059 1.00 87.00 82 GLU A C 1
ATOM 610 O O . GLU A 1 82 ? 5.035 -18.297 -5.845 1.00 87.00 82 GLU A O 1
ATOM 615 N N . TYR A 1 83 ? 5.547 -17.242 -3.935 1.00 90.44 83 TYR A N 1
ATOM 616 C CA . TYR A 1 83 ? 4.175 -16.999 -3.484 1.00 90.44 83 TYR A CA 1
ATOM 617 C C . TYR A 1 83 ? 3.529 -15.753 -4.109 1.00 90.44 83 TYR A C 1
ATOM 619 O O . TYR A 1 83 ? 2.431 -15.372 -3.707 1.00 90.44 83 TYR A O 1
ATOM 627 N N . GLY A 1 84 ? 4.205 -15.069 -5.038 1.00 92.00 84 GLY A N 1
ATOM 628 C CA . GLY A 1 84 ? 3.694 -13.901 -5.764 1.00 92.00 84 GLY A CA 1
ATOM 629 C C . GLY A 1 84 ? 3.508 -12.626 -4.930 1.00 92.00 84 GLY A C 1
ATOM 630 O O . GLY A 1 84 ? 3.235 -11.572 -5.489 1.00 92.00 84 GLY A O 1
ATOM 631 N N . ASN A 1 85 ? 3.654 -12.677 -3.606 1.00 96.50 85 ASN A N 1
ATOM 632 C CA . ASN A 1 85 ? 3.536 -11.523 -2.721 1.00 96.50 85 ASN A CA 1
ATOM 633 C C . ASN A 1 85 ? 4.590 -11.602 -1.605 1.00 96.50 85 ASN A C 1
ATOM 635 O O . ASN A 1 85 ? 4.585 -12.567 -0.831 1.00 96.50 85 ASN A O 1
ATOM 639 N N . PRO A 1 86 ? 5.487 -10.613 -1.466 1.00 96.38 86 PRO A N 1
ATOM 640 C CA . PRO A 1 86 ? 5.571 -9.341 -2.194 1.00 96.38 86 PRO A CA 1
ATOM 641 C C . PRO A 1 86 ? 6.001 -9.498 -3.661 1.00 96.38 86 PRO A C 1
ATOM 643 O O . PRO A 1 86 ? 6.766 -10.402 -3.996 1.00 96.38 86 PRO A O 1
ATOM 646 N N . VAL A 1 87 ? 5.535 -8.586 -4.517 1.00 95.19 87 VAL A N 1
ATOM 647 C CA . VAL A 1 87 ? 6.022 -8.421 -5.892 1.00 95.19 87 VAL A CA 1
ATOM 648 C C . VAL A 1 87 ? 7.293 -7.575 -5.842 1.00 95.19 87 VAL A C 1
ATOM 650 O O . VAL A 1 87 ? 7.233 -6.356 -5.673 1.00 95.19 87 VAL A O 1
ATOM 653 N N . ASP A 1 88 ? 8.437 -8.244 -5.968 1.00 92.19 88 ASP A N 1
ATOM 654 C CA . ASP A 1 88 ? 9.769 -7.638 -6.015 1.00 92.19 88 ASP A CA 1
ATOM 655 C C . ASP A 1 88 ? 10.310 -7.750 -7.443 1.00 92.19 88 ASP A C 1
ATOM 657 O O . ASP A 1 88 ? 10.759 -8.805 -7.894 1.00 92.19 88 ASP A O 1
ATOM 661 N N . TYR A 1 89 ? 10.245 -6.656 -8.195 1.00 87.00 89 TYR A N 1
ATOM 662 C CA . TYR A 1 89 ? 10.645 -6.682 -9.601 1.00 87.00 89 TYR A CA 1
ATOM 663 C C . TYR A 1 89 ? 12.152 -6.496 -9.819 1.00 87.00 89 TYR A C 1
ATOM 665 O O . TYR A 1 89 ? 12.597 -6.395 -10.965 1.00 87.00 89 TYR A O 1
ATOM 673 N N . TRP A 1 90 ? 12.952 -6.439 -8.750 1.00 85.50 90 TRP A N 1
ATOM 674 C CA . TRP A 1 90 ? 14.383 -6.187 -8.850 1.00 85.50 90 TRP A CA 1
ATOM 675 C C . TRP A 1 90 ? 15.194 -7.413 -9.291 1.00 85.50 90 TRP A C 1
ATOM 677 O O . TRP A 1 90 ? 14.867 -8.536 -8.906 1.00 85.50 90 TRP A O 1
ATOM 687 N N . PRO A 1 91 ? 16.314 -7.221 -10.014 1.00 76.81 91 PRO A N 1
ATOM 688 C CA . PRO A 1 91 ? 16.644 -6.020 -10.777 1.00 76.81 91 PRO A CA 1
ATOM 689 C C . PRO A 1 91 ? 15.747 -5.927 -12.020 1.00 76.81 91 PRO A C 1
ATOM 691 O O . PRO A 1 91 ? 15.495 -6.949 -12.669 1.00 76.81 91 PRO A O 1
ATOM 694 N N . PRO A 1 92 ? 15.284 -4.725 -12.405 1.00 75.19 92 PRO A N 1
ATOM 695 C CA . PRO A 1 92 ? 14.525 -4.590 -13.636 1.00 75.19 92 PRO A CA 1
ATOM 696 C C . PRO A 1 92 ? 15.421 -4.908 -14.840 1.00 75.19 92 PRO A C 1
ATOM 698 O O . PRO A 1 92 ? 16.612 -4.595 -14.853 1.00 75.19 92 PRO A O 1
ATOM 701 N N . LYS A 1 93 ? 14.837 -5.494 -15.895 1.00 73.62 93 LYS A N 1
ATOM 702 C CA . LYS A 1 93 ? 15.561 -5.761 -17.153 1.00 73.62 93 LYS A CA 1
ATOM 703 C C . LYS A 1 93 ? 16.097 -4.473 -17.780 1.00 73.62 93 LYS A C 1
ATOM 705 O O . LYS A 1 93 ? 17.177 -4.484 -18.368 1.00 73.62 93 LYS A O 1
ATOM 710 N N . LYS A 1 94 ? 15.333 -3.383 -17.669 1.00 73.69 94 LYS A N 1
ATOM 711 C CA . LYS A 1 94 ? 15.721 -2.028 -18.056 1.00 73.69 94 LYS A CA 1
ATOM 712 C C . LYS A 1 94 ? 15.113 -1.024 -17.081 1.00 73.69 94 LYS A C 1
ATOM 714 O O . LYS A 1 94 ? 13.978 -1.191 -16.643 1.00 73.69 94 LYS A O 1
ATOM 719 N N . PHE A 1 95 ? 15.831 0.058 -16.804 1.00 75.69 95 PHE A N 1
ATOM 720 C CA . PHE A 1 95 ? 15.306 1.200 -16.051 1.00 75.69 95 PHE A CA 1
ATOM 721 C C . PHE A 1 95 ? 14.524 2.138 -16.975 1.00 75.69 95 PHE A C 1
ATOM 723 O O . PHE A 1 95 ? 14.903 3.282 -17.191 1.00 75.69 95 PHE A O 1
ATOM 730 N N . ILE A 1 96 ? 13.452 1.618 -17.579 1.00 82.00 96 ILE A N 1
ATOM 731 C CA . ILE A 1 96 ? 12.546 2.396 -18.429 1.00 82.00 96 ILE A CA 1
ATOM 732 C C . ILE A 1 96 ? 11.244 2.599 -17.664 1.00 82.00 96 ILE A C 1
ATOM 734 O O . ILE A 1 96 ? 10.574 1.633 -17.294 1.00 82.00 96 ILE A O 1
ATOM 738 N N . GLY A 1 97 ? 10.871 3.860 -17.460 1.00 81.56 97 GLY A N 1
ATOM 739 C CA . GLY A 1 97 ? 9.701 4.235 -16.672 1.00 81.56 97 GLY A CA 1
ATOM 740 C C . GLY A 1 97 ? 8.400 3.559 -17.117 1.00 81.56 97 GLY A C 1
ATOM 741 O O . GLY A 1 97 ? 7.676 3.029 -16.281 1.00 81.56 97 GLY A O 1
ATOM 742 N N . THR A 1 98 ? 8.160 3.416 -18.425 1.00 85.25 98 THR A N 1
ATOM 743 C CA . THR A 1 98 ? 6.977 2.711 -18.957 1.00 85.25 98 THR A CA 1
ATOM 744 C C . THR A 1 98 ? 6.950 1.212 -18.634 1.00 85.25 98 THR A C 1
ATOM 746 O O . THR A 1 98 ? 5.875 0.647 -18.413 1.00 85.25 98 THR A O 1
ATOM 749 N N . GLU A 1 99 ? 8.110 0.545 -18.594 1.00 87.94 99 GLU A N 1
ATOM 750 C CA . GLU A 1 99 ? 8.200 -0.864 -18.181 1.00 87.94 99 GLU A CA 1
ATOM 751 C C . GLU A 1 99 ? 7.891 -0.991 -16.683 1.00 87.94 99 GLU A C 1
ATOM 753 O O . GLU A 1 99 ? 7.107 -1.852 -16.283 1.00 87.94 99 GLU A O 1
ATOM 758 N N . ILE A 1 100 ? 8.409 -0.068 -15.868 1.00 89.06 100 ILE A N 1
ATOM 759 C CA . ILE A 1 100 ? 8.121 -0.004 -14.430 1.00 89.06 100 ILE A CA 1
ATOM 760 C C . ILE A 1 100 ? 6.630 0.283 -14.189 1.00 89.06 100 ILE A C 1
ATOM 762 O O . ILE A 1 100 ? 5.989 -0.438 -13.427 1.00 89.06 100 ILE A O 1
ATOM 766 N N . CYS A 1 101 ? 6.023 1.246 -14.888 1.00 91.75 101 CYS A N 1
ATOM 767 C CA . CYS A 1 101 ? 4.577 1.490 -14.836 1.00 91.75 101 CYS A CA 1
ATOM 768 C C . CYS A 1 101 ? 3.771 0.233 -15.173 1.00 91.75 101 CYS A C 1
ATOM 770 O O . CYS A 1 101 ? 2.782 -0.062 -14.506 1.00 91.75 101 CYS A O 1
ATOM 772 N N . THR A 1 102 ? 4.204 -0.533 -16.177 1.00 92.69 102 THR A N 1
ATOM 773 C CA . THR A 1 102 ? 3.545 -1.789 -16.560 1.00 92.69 102 THR A CA 1
ATOM 774 C C . THR A 1 102 ? 3.609 -2.816 -15.429 1.00 92.69 102 THR A C 1
ATOM 776 O O . THR A 1 102 ? 2.602 -3.455 -15.132 1.00 92.69 102 THR A O 1
ATOM 779 N N . ILE A 1 103 ? 4.756 -2.933 -14.754 1.00 92.62 103 ILE A N 1
ATOM 780 C CA . ILE A 1 103 ? 4.930 -3.807 -13.586 1.00 92.62 103 ILE A CA 1
ATOM 781 C C . ILE A 1 103 ? 3.984 -3.401 -12.454 1.00 92.62 103 ILE A C 1
ATOM 783 O O . ILE A 1 103 ? 3.244 -4.245 -11.951 1.00 92.62 103 ILE A O 1
ATOM 787 N N . TYR A 1 104 ? 3.956 -2.118 -12.080 1.00 95.25 104 TYR A N 1
ATOM 788 C CA . TYR A 1 104 ? 3.067 -1.638 -11.021 1.00 95.25 104 TYR A CA 1
ATOM 789 C C . TYR A 1 104 ? 1.595 -1.804 -11.382 1.00 95.25 104 TYR A C 1
ATOM 791 O O . TYR A 1 104 ? 0.814 -2.226 -10.533 1.00 95.25 104 TYR A O 1
ATOM 799 N N . TYR A 1 105 ? 1.209 -1.526 -12.629 1.00 97.12 105 TYR A N 1
ATOM 800 C CA . TYR A 1 105 ? -0.162 -1.716 -13.092 1.00 97.12 105 TYR A CA 1
ATOM 801 C C . TYR A 1 105 ? -0.584 -3.186 -13.012 1.00 97.12 105 TYR A C 1
ATOM 803 O O . TYR A 1 105 ? -1.588 -3.499 -12.375 1.00 97.12 105 TYR A O 1
ATOM 811 N N . LEU A 1 106 ? 0.196 -4.093 -13.614 1.00 96.94 106 LEU A N 1
ATOM 812 C CA . LEU A 1 106 ? -0.116 -5.524 -13.647 1.00 96.94 106 LEU A CA 1
ATOM 813 C C . LEU A 1 106 ? -0.066 -6.150 -12.254 1.00 96.94 106 LEU A C 1
ATOM 815 O O . LEU A 1 106 ? -0.972 -6.895 -11.898 1.00 96.94 106 LEU A O 1
ATOM 819 N N . GLY A 1 107 ? 0.954 -5.830 -11.456 1.00 97.25 107 GLY A N 1
ATOM 820 C CA . GLY A 1 107 ? 1.061 -6.308 -10.079 1.00 97.25 107 GLY A CA 1
ATOM 821 C C . GLY A 1 107 ? -0.123 -5.845 -9.237 1.00 97.25 107 GLY A C 1
ATOM 822 O O . GLY A 1 107 ? -0.701 -6.644 -8.505 1.00 97.25 107 GLY A O 1
ATOM 823 N N . SER A 1 108 ? -0.538 -4.583 -9.395 1.00 98.50 108 SER A N 1
ATOM 824 C CA . SER A 1 108 ? -1.688 -4.038 -8.668 1.00 98.50 108 SER A CA 1
ATOM 825 C C . SER A 1 108 ? -2.978 -4.705 -9.104 1.00 98.50 108 SER A C 1
ATOM 827 O O . SER A 1 108 ? -3.775 -5.080 -8.256 1.00 98.50 108 SER A O 1
ATOM 829 N N . GLU A 1 109 ? -3.179 -4.878 -10.411 1.00 98.56 109 GLU A N 1
ATOM 830 C CA . GLU A 1 109 ? -4.367 -5.531 -10.953 1.00 98.56 109 GLU A CA 1
ATOM 831 C C . GLU A 1 109 ? -4.471 -6.989 -10.498 1.00 98.56 109 GLU A C 1
ATOM 833 O O . GLU A 1 109 ? -5.533 -7.397 -10.043 1.00 98.56 109 GLU A O 1
ATOM 838 N N . ILE A 1 110 ? -3.382 -7.760 -10.567 1.00 98.38 110 ILE A N 1
ATOM 839 C CA . ILE A 1 110 ? -3.396 -9.174 -10.173 1.00 98.38 110 ILE A CA 1
ATOM 840 C C . ILE A 1 110 ? -3.627 -9.310 -8.666 1.00 98.38 110 ILE A C 1
ATOM 842 O O . ILE A 1 110 ? -4.515 -10.054 -8.257 1.00 98.38 110 ILE A O 1
ATOM 846 N N . LEU A 1 111 ? -2.874 -8.573 -7.839 1.00 98.44 111 LEU A N 1
ATOM 847 C CA . LEU A 1 111 ? -3.025 -8.640 -6.385 1.00 98.44 111 LEU A CA 1
ATOM 848 C C . LEU A 1 111 ? -4.410 -8.156 -5.949 1.00 98.44 111 LEU A C 1
ATOM 850 O O . LEU A 1 111 ? -5.089 -8.849 -5.205 1.00 98.44 111 LEU A O 1
ATOM 854 N N . LEU A 1 112 ? -4.873 -6.997 -6.421 1.00 98.50 112 LEU A N 1
ATOM 855 C CA . LEU A 1 112 ? -6.175 -6.466 -6.011 1.00 98.50 112 LEU A CA 1
ATOM 856 C C . LEU A 1 112 ? -7.355 -7.271 -6.564 1.00 98.50 112 LEU A C 1
ATOM 858 O O . LEU A 1 112 ? -8.436 -7.203 -5.984 1.00 98.50 112 LEU A O 1
ATOM 862 N N . ASN A 1 113 ? -7.182 -8.057 -7.623 1.00 98.31 113 ASN A N 1
ATOM 863 C CA . ASN A 1 113 ? -8.218 -8.980 -8.080 1.00 98.31 113 ASN A CA 1
ATOM 864 C C . ASN A 1 113 ? -8.292 -10.270 -7.246 1.00 98.31 113 ASN A C 1
ATOM 866 O O . ASN A 1 113 ? -9.303 -10.960 -7.304 1.00 98.31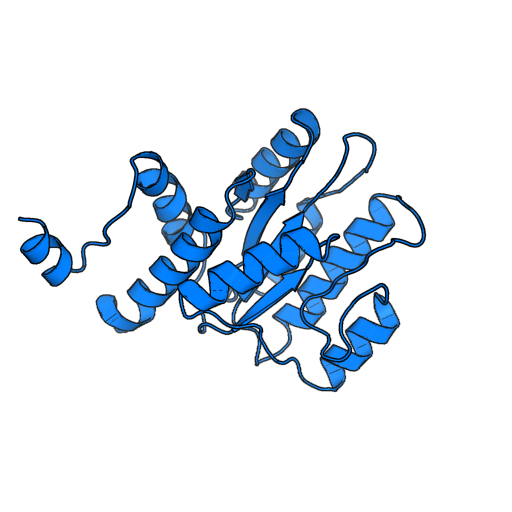 113 ASN A O 1
ATOM 870 N N . ASP A 1 114 ? -7.255 -10.608 -6.478 1.00 98.44 114 ASP A N 1
ATOM 871 C CA . ASP A 1 114 ? -7.236 -11.818 -5.654 1.00 98.44 114 ASP A CA 1
ATOM 872 C C . ASP A 1 114 ? -8.043 -11.634 -4.357 1.00 98.44 114 ASP A C 1
ATOM 874 O O . ASP A 1 114 ? -7.907 -10.623 -3.660 1.00 98.44 114 ASP A O 1
ATOM 878 N N . ASP A 1 115 ? -8.891 -12.606 -4.021 1.00 97.19 115 ASP A N 1
ATOM 879 C CA . ASP A 1 115 ? -9.795 -12.531 -2.867 1.00 97.19 115 ASP A CA 1
ATOM 880 C C . ASP A 1 115 ? -9.062 -12.544 -1.515 1.00 97.19 115 ASP A C 1
ATOM 882 O O . ASP A 1 115 ? -9.608 -12.052 -0.529 1.00 97.19 115 ASP A O 1
ATOM 886 N N . ASP A 1 116 ? -7.826 -13.062 -1.445 1.00 97.75 116 ASP A N 1
ATOM 887 C CA . ASP A 1 116 ? -7.043 -13.062 -0.199 1.00 97.75 116 ASP A CA 1
ATOM 888 C C . ASP A 1 116 ? -6.371 -11.705 0.087 1.00 97.75 116 ASP A C 1
ATOM 890 O O . ASP A 1 116 ? -5.826 -11.495 1.172 1.00 97.75 116 ASP A O 1
ATOM 894 N N . VAL A 1 117 ? -6.389 -10.777 -0.877 1.00 98.50 117 VAL A N 1
ATOM 895 C CA . VAL A 1 117 ? -5.742 -9.464 -0.776 1.00 98.50 117 VAL A CA 1
ATOM 896 C C . VAL A 1 117 ? -6.762 -8.399 -0.378 1.00 98.50 117 VAL A C 1
ATOM 898 O O . VAL A 1 117 ? -7.589 -7.972 -1.185 1.00 98.50 117 VAL A O 1
ATOM 901 N N . ASP A 1 118 ? -6.654 -7.902 0.850 1.00 98.50 118 ASP A N 1
ATOM 902 C CA . ASP A 1 118 ? -7.551 -6.893 1.421 1.00 98.50 118 ASP A CA 1
ATOM 903 C C . ASP A 1 118 ? -7.183 -5.455 1.041 1.00 98.50 118 ASP A C 1
ATOM 905 O O . ASP A 1 118 ? -7.999 -4.551 1.197 1.00 98.50 118 ASP A O 1
ATOM 909 N N . GLY A 1 119 ? -5.950 -5.227 0.590 1.00 98.50 119 GLY A N 1
ATOM 910 C CA . GLY A 1 119 ? -5.406 -3.909 0.286 1.00 98.50 119 GLY A CA 1
ATOM 911 C C . GLY A 1 119 ? -3.985 -3.994 -0.262 1.00 98.50 119 GLY A C 1
ATOM 912 O O . GLY A 1 119 ? -3.381 -5.068 -0.294 1.00 98.50 119 GLY A O 1
ATOM 913 N N . LEU A 1 120 ? -3.447 -2.857 -0.697 1.00 98.69 120 LEU A N 1
ATOM 914 C CA . LEU A 1 120 ? -2.164 -2.789 -1.393 1.00 98.69 120 LEU A CA 1
ATOM 915 C C . LEU A 1 120 ? -1.245 -1.714 -0.807 1.00 98.69 120 LEU A C 1
ATOM 917 O O . LEU A 1 120 ? -1.671 -0.585 -0.557 1.00 98.69 120 LEU A O 1
ATOM 921 N N . ILE A 1 121 ? 0.029 -2.065 -0.642 1.00 98.56 121 ILE A N 1
ATOM 922 C CA . ILE A 1 121 ? 1.119 -1.131 -0.355 1.00 98.56 121 ILE A CA 1
ATOM 923 C C . ILE A 1 121 ? 1.985 -0.996 -1.607 1.00 98.56 121 ILE A C 1
ATOM 925 O O . ILE A 1 121 ? 2.582 -1.966 -2.075 1.00 98.56 121 ILE A O 1
ATOM 929 N N . LEU A 1 122 ? 2.076 0.222 -2.129 1.00 97.69 122 LEU A N 1
ATOM 930 C CA . LEU A 1 122 ? 2.983 0.584 -3.212 1.00 97.69 122 LEU A CA 1
ATOM 931 C C . LEU A 1 122 ? 4.257 1.161 -2.598 1.00 97.69 122 LEU A C 1
ATOM 933 O O . LEU A 1 122 ? 4.218 2.253 -2.043 1.00 97.69 122 LEU A O 1
ATOM 937 N N . ALA A 1 123 ? 5.370 0.442 -2.667 1.00 95.56 123 ALA A N 1
ATOM 938 C CA . ALA A 1 123 ? 6.672 0.932 -2.231 1.00 95.56 123 ALA A CA 1
ATOM 939 C C . ALA A 1 123 ? 7.458 1.400 -3.452 1.00 95.56 123 ALA A C 1
ATOM 941 O O . ALA A 1 123 ? 7.922 0.579 -4.230 1.00 95.56 123 ALA A O 1
ATOM 942 N N . LEU A 1 124 ? 7.594 2.707 -3.630 1.00 91.81 124 LEU A N 1
ATOM 943 C CA . LEU A 1 124 ? 8.268 3.301 -4.774 1.00 91.81 124 LEU A CA 1
ATOM 944 C C . LEU A 1 124 ? 9.641 3.837 -4.363 1.00 91.81 124 LEU A C 1
ATOM 946 O O . LEU A 1 124 ? 9.742 4.664 -3.458 1.00 91.81 124 LEU A O 1
ATOM 950 N N . GLU A 1 125 ? 10.671 3.409 -5.087 1.00 86.69 125 GLU A N 1
ATOM 951 C CA . GLU A 1 125 ? 12.015 3.991 -5.063 1.00 86.69 125 GLU A CA 1
ATOM 952 C C . GLU A 1 125 ? 12.343 4.393 -6.500 1.00 86.69 125 GLU A C 1
ATOM 954 O O . GLU A 1 125 ? 12.277 3.555 -7.404 1.00 86.69 125 GLU A O 1
ATOM 959 N N . PHE A 1 126 ? 12.628 5.669 -6.750 1.00 74.31 126 PHE A N 1
ATOM 960 C CA . PHE A 1 126 ? 12.986 6.123 -8.091 1.00 74.31 126 PHE A CA 1
ATOM 961 C C . PHE A 1 126 ? 13.793 7.422 -8.077 1.00 74.31 126 PHE A C 1
ATOM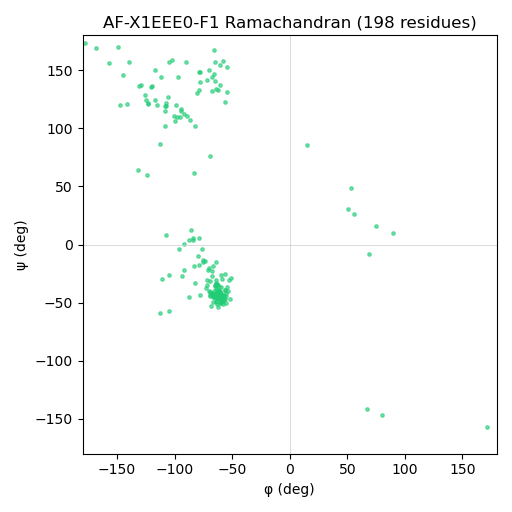 963 O O . PHE A 1 126 ? 13.707 8.239 -7.158 1.00 74.31 126 PHE A O 1
ATOM 970 N N . PHE A 1 127 ? 14.542 7.592 -9.161 1.00 66.19 127 PHE A N 1
ATOM 971 C CA . PHE A 1 127 ? 15.351 8.761 -9.491 1.00 66.19 127 PHE A CA 1
ATOM 972 C C . PHE A 1 127 ? 14.616 9.610 -10.539 1.00 66.19 127 PHE A C 1
ATOM 974 O O . PHE A 1 127 ? 13.749 9.093 -11.252 1.00 66.19 127 PHE A O 1
ATOM 981 N N . GLN A 1 128 ? 14.950 10.897 -10.652 1.00 64.31 128 GLN A N 1
ATOM 982 C CA . GLN A 1 128 ? 14.336 11.878 -11.562 1.00 64.31 128 GLN A CA 1
ATOM 983 C C . GLN A 1 128 ? 14.276 11.395 -13.022 1.00 64.31 128 GLN A C 1
ATOM 985 O O . GLN A 1 128 ? 13.367 11.762 -13.764 1.00 64.31 128 GLN A O 1
ATOM 990 N N . GLU A 1 129 ? 15.225 10.547 -13.413 1.00 60.56 129 GLU A N 1
ATOM 991 C CA . GLU A 1 129 ? 15.418 10.015 -14.765 1.00 60.56 129 GLU A CA 1
ATOM 992 C C . GLU A 1 129 ? 14.396 8.930 -15.151 1.00 60.56 129 GLU A C 1
ATOM 994 O O . GLU A 1 129 ? 14.256 8.598 -16.329 1.00 60.56 129 GLU A O 1
ATOM 999 N N . ILE A 1 130 ? 13.664 8.368 -14.183 1.00 67.94 130 ILE A N 1
ATOM 1000 C CA . ILE A 1 130 ? 12.649 7.344 -14.439 1.00 67.94 130 ILE A CA 1
ATOM 1001 C C . ILE A 1 130 ? 11.303 8.028 -14.709 1.00 67.94 130 ILE A C 1
ATOM 1003 O O . ILE A 1 130 ? 10.663 8.559 -13.802 1.00 67.94 130 ILE A O 1
ATOM 1007 N N . GLU A 1 131 ? 10.830 7.966 -15.957 1.00 73.94 131 GLU A N 1
ATOM 1008 C CA . GLU A 1 131 ? 9.489 8.429 -16.346 1.00 73.94 131 GLU A CA 1
ATOM 1009 C C . GLU A 1 131 ? 8.379 7.524 -15.776 1.00 73.94 131 GLU A C 1
ATOM 1011 O O . GLU A 1 131 ? 7.804 6.689 -16.472 1.00 73.94 131 GLU A O 1
ATOM 1016 N N . PHE A 1 132 ? 8.083 7.663 -14.484 1.00 85.94 132 PHE A N 1
ATOM 1017 C CA . PHE A 1 132 ? 6.978 6.958 -13.843 1.00 85.94 132 PHE A CA 1
ATOM 1018 C C . PHE A 1 132 ? 5.698 7.800 -13.875 1.00 85.94 132 PHE A C 1
ATOM 1020 O O . PHE A 1 132 ? 5.593 8.830 -13.204 1.00 85.94 132 PHE A O 1
ATOM 1027 N N . ASP A 1 133 ? 4.706 7.343 -14.633 1.00 91.31 133 ASP A N 1
ATOM 1028 C CA . ASP A 1 133 ? 3.370 7.926 -14.634 1.00 91.31 133 ASP A CA 1
ATOM 1029 C C . ASP A 1 133 ? 2.505 7.313 -13.522 1.00 91.31 133 ASP A C 1
ATOM 1031 O O . ASP A 1 133 ? 2.045 6.173 -13.616 1.00 91.31 133 ASP A O 1
ATOM 1035 N N . PHE A 1 134 ? 2.254 8.086 -12.463 1.00 94.19 134 PHE A N 1
ATOM 1036 C CA . PHE A 1 134 ? 1.408 7.661 -11.347 1.00 94.19 134 PHE A CA 1
ATOM 1037 C C . PHE A 1 134 ? -0.093 7.645 -11.711 1.00 94.19 134 PHE A C 1
ATOM 1039 O O . PHE A 1 134 ? -0.885 6.999 -11.020 1.00 94.19 134 PHE A O 1
ATOM 1046 N N . TYR A 1 135 ? -0.517 8.267 -12.824 1.00 96.38 135 TYR A N 1
ATOM 1047 C CA . TYR A 1 135 ? -1.923 8.251 -13.256 1.00 96.38 135 TYR A CA 1
ATOM 1048 C C . TYR A 1 135 ? -2.443 6.858 -13.625 1.00 96.38 135 TYR A C 1
ATOM 1050 O O . TYR A 1 135 ? -3.662 6.649 -13.641 1.00 96.38 135 TYR A O 1
ATOM 1058 N N . ILE A 1 136 ? -1.562 5.871 -13.834 1.00 96.94 136 ILE A N 1
ATOM 1059 C CA . ILE A 1 136 ? -1.962 4.469 -14.029 1.00 96.94 136 ILE A CA 1
ATOM 1060 C C . ILE A 1 136 ? -2.873 3.961 -12.899 1.00 96.94 136 ILE A C 1
ATOM 1062 O O . ILE A 1 136 ? -3.760 3.139 -13.144 1.00 96.94 136 ILE A O 1
ATOM 1066 N N . PHE A 1 137 ? -2.710 4.486 -11.677 1.00 98.19 137 PHE A N 1
ATOM 1067 C CA . PHE A 1 137 ? -3.496 4.075 -10.518 1.00 98.19 137 PHE A CA 1
ATOM 1068 C C . PHE A 1 137 ? -4.924 4.627 -10.511 1.00 98.19 137 PHE A C 1
ATOM 1070 O O . PHE A 1 137 ? -5.758 4.096 -9.779 1.00 98.19 137 PHE A O 1
ATOM 1077 N N . SER A 1 138 ? -5.250 5.609 -11.360 1.00 98.25 138 SER A N 1
ATOM 1078 C CA . SER A 1 138 ? -6.634 6.063 -11.547 1.00 98.25 138 SER A CA 1
ATOM 1079 C C . SER A 1 138 ? -7.525 4.899 -12.001 1.00 98.25 138 SER A C 1
ATOM 1081 O O . SER A 1 138 ? -8.493 4.539 -11.331 1.00 98.25 138 SER A O 1
ATOM 1083 N N . LYS A 1 139 ? -7.097 4.190 -13.056 1.00 98.00 139 LYS A N 1
ATOM 1084 C CA . LYS A 1 139 ? -7.792 2.997 -13.570 1.00 98.00 139 LYS A CA 1
ATOM 1085 C C . LYS A 1 139 ? -7.821 1.849 -12.561 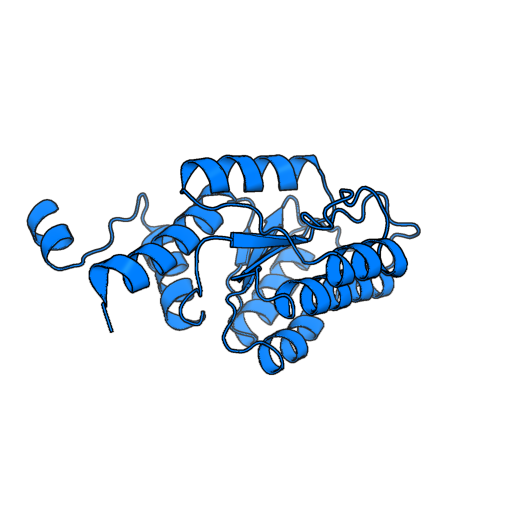1.00 98.00 139 LYS A C 1
ATOM 1087 O O . LYS A 1 139 ? -8.782 1.087 -12.530 1.00 98.00 139 LYS A O 1
ATOM 1092 N N . ILE A 1 140 ? -6.769 1.696 -11.754 1.00 98.56 140 ILE A N 1
ATOM 1093 C CA . ILE A 1 140 ? -6.730 0.675 -10.697 1.00 98.56 140 ILE A CA 1
ATOM 1094 C C . ILE A 1 140 ? -7.786 0.980 -9.627 1.00 98.56 140 ILE A C 1
ATOM 1096 O O . ILE A 1 140 ? -8.542 0.085 -9.257 1.00 98.56 140 ILE A O 1
ATOM 1100 N N . LYS A 1 141 ? -7.911 2.236 -9.180 1.00 98.00 141 LYS A N 1
ATOM 1101 C CA . LYS A 1 141 ? -8.953 2.634 -8.221 1.00 98.00 141 LYS A CA 1
ATOM 1102 C C . LYS A 1 141 ? -10.363 2.474 -8.776 1.00 98.00 141 LYS A C 1
ATOM 1104 O O . LYS A 1 141 ? -11.246 2.056 -8.036 1.00 98.00 141 LYS A O 1
ATOM 1109 N N . GLU A 1 142 ? -10.575 2.782 -10.053 1.00 98.00 142 GLU A N 1
ATOM 1110 C CA . GLU A 1 142 ? -11.869 2.569 -10.713 1.00 98.00 142 GLU A CA 1
ATOM 1111 C C . GLU A 1 142 ? -12.262 1.085 -10.746 1.00 98.00 142 GLU A C 1
ATOM 1113 O O . GLU A 1 142 ? -13.421 0.754 -10.505 1.00 98.00 142 GLU A O 1
ATOM 1118 N N . LYS A 1 143 ? -11.301 0.187 -11.008 1.00 98.38 143 LYS A N 1
ATOM 1119 C CA . LYS A 1 143 ? -11.526 -1.269 -11.030 1.00 98.38 143 LYS A CA 1
ATOM 1120 C C . LYS A 1 143 ? -11.728 -1.868 -9.638 1.00 98.38 143 LYS A C 1
ATOM 1122 O O . LYS A 1 143 ? -12.547 -2.769 -9.478 1.00 98.38 143 LYS A O 1
ATOM 1127 N N . PHE A 1 144 ? -11.002 -1.369 -8.637 1.00 98.31 144 PHE A N 1
ATOM 1128 C CA . PHE A 1 144 ? -10.999 -1.909 -7.274 1.00 98.31 144 PHE A CA 1
ATOM 1129 C C . PHE A 1 144 ? -11.374 -0.840 -6.233 1.00 98.31 144 PHE A C 1
ATOM 1131 O O . PHE A 1 144 ? -10.603 -0.581 -5.307 1.00 98.31 144 PHE A O 1
ATOM 1138 N N . PRO A 1 145 ? -12.573 -0.230 -6.322 1.00 97.62 145 PRO A N 1
ATOM 1139 C CA . PRO A 1 145 ? -12.942 0.918 -5.488 1.00 97.62 145 PRO A CA 1
ATOM 1140 C C . PRO A 1 145 ? -13.064 0.575 -3.998 1.00 97.62 145 PRO A C 1
ATOM 1142 O O . PRO A 1 145 ? -13.019 1.464 -3.151 1.00 97.62 145 PRO A O 1
ATOM 1145 N N . ASN A 1 146 ? -13.204 -0.713 -3.676 1.00 97.00 146 ASN A N 1
ATOM 1146 C CA . ASN A 1 146 ? -13.395 -1.211 -2.317 1.00 97.00 146 ASN A CA 1
ATOM 1147 C C . ASN A 1 146 ? -12.095 -1.678 -1.649 1.00 97.00 146 ASN A C 1
ATOM 1149 O O . ASN A 1 146 ? -12.137 -2.062 -0.484 1.00 97.00 146 ASN A O 1
ATOM 1153 N N . LYS A 1 147 ? -10.952 -1.665 -2.352 1.00 97.94 147 LYS A N 1
ATOM 1154 C CA . LYS A 1 147 ? -9.672 -2.104 -1.787 1.00 97.94 147 LYS A CA 1
ATOM 1155 C C . LYS A 1 147 ? -8.749 -0.902 -1.542 1.00 97.94 147 LYS A C 1
ATOM 1157 O O . LYS A 1 147 ? -8.425 -0.182 -2.487 1.00 97.94 147 LYS A O 1
ATOM 1162 N N . PRO A 1 148 ? -8.338 -0.635 -0.290 1.00 98.31 148 PRO A N 1
ATOM 1163 C CA . PRO A 1 148 ? -7.451 0.477 0.035 1.00 98.31 148 PRO A CA 1
ATOM 1164 C C . PRO A 1 148 ? -6.059 0.310 -0.586 1.00 98.31 148 PRO A C 1
ATOM 1166 O O . PRO A 1 148 ? -5.481 -0.777 -0.578 1.00 98.31 148 PRO A O 1
ATOM 1169 N N . ILE A 1 149 ? -5.501 1.424 -1.064 1.00 98.62 149 ILE A N 1
ATOM 1170 C CA . ILE A 1 149 ? -4.142 1.517 -1.604 1.00 98.62 149 ILE A CA 1
ATOM 1171 C C . ILE A 1 149 ? -3.407 2.617 -0.841 1.00 98.62 149 ILE A C 1
ATOM 1173 O O . ILE A 1 149 ? -3.877 3.755 -0.809 1.00 98.62 149 ILE A O 1
ATOM 1177 N N . ILE A 1 150 ? -2.258 2.295 -0.251 1.00 98.44 150 ILE A N 1
ATOM 1178 C CA . ILE A 1 150 ? -1.341 3.280 0.336 1.00 98.44 150 ILE A CA 1
ATOM 1179 C C . ILE A 1 150 ? -0.008 3.261 -0.400 1.00 98.44 150 ILE A C 1
ATOM 1181 O O . ILE A 1 150 ? 0.413 2.227 -0.915 1.00 98.44 150 ILE A O 1
ATOM 1185 N N . THR A 1 151 ? 0.659 4.409 -0.439 1.00 97.81 151 THR A N 1
ATOM 1186 C CA . THR A 1 151 ? 1.939 4.574 -1.130 1.00 97.81 151 THR A CA 1
ATOM 1187 C C . THR A 1 151 ? 3.026 5.002 -0.156 1.00 97.81 151 THR A C 1
ATOM 1189 O O . THR A 1 151 ? 2.824 5.878 0.684 1.00 97.81 151 THR A O 1
ATOM 1192 N N . LEU A 1 152 ? 4.191 4.388 -0.300 1.00 96.38 152 LEU A N 1
ATOM 1193 C CA . LEU A 1 152 ? 5.431 4.705 0.382 1.00 96.38 152 LEU A CA 1
ATOM 1194 C C . LEU A 1 152 ? 6.440 5.175 -0.659 1.00 96.38 152 LEU A C 1
ATOM 1196 O O . LEU A 1 152 ? 6.769 4.420 -1.568 1.00 96.38 152 LEU A O 1
ATOM 1200 N N . LEU A 1 153 ? 6.932 6.402 -0.517 1.00 93.69 153 LEU A N 1
ATOM 1201 C CA . LEU A 1 153 ? 8.085 6.880 -1.277 1.00 93.69 153 LEU A CA 1
ATOM 1202 C C . LEU A 1 153 ? 9.329 6.664 -0.426 1.00 93.69 153 LEU A C 1
ATOM 1204 O O . LEU A 1 153 ? 9.436 7.235 0.657 1.00 93.69 153 LEU A O 1
ATOM 1208 N N . ILE A 1 154 ? 10.249 5.830 -0.890 1.00 89.94 154 ILE A N 1
ATOM 1209 C CA . ILE A 1 154 ? 11.477 5.486 -0.175 1.00 89.94 154 ILE A CA 1
ATOM 1210 C C . ILE A 1 154 ? 12.650 5.970 -1.020 1.00 89.94 154 ILE A C 1
ATOM 1212 O O . ILE A 1 154 ? 12.750 5.640 -2.196 1.00 89.94 154 ILE A O 1
ATOM 1216 N N . GLN A 1 155 ? 13.512 6.801 -0.431 1.00 83.81 155 GLN A N 1
ATOM 1217 C CA . GLN A 1 155 ? 14.699 7.359 -1.095 1.00 83.81 155 GLN A CA 1
ATOM 1218 C C . GLN A 1 155 ? 14.411 8.014 -2.464 1.00 83.81 155 GLN A C 1
ATOM 1220 O O . GLN A 1 155 ? 15.263 8.012 -3.346 1.00 83.81 155 GLN A O 1
ATOM 1225 N N . ALA A 1 156 ? 13.215 8.582 -2.640 1.00 83.12 156 ALA A N 1
ATOM 1226 C CA . ALA A 1 156 ? 12.836 9.270 -3.868 1.00 83.12 156 ALA A CA 1
ATOM 1227 C C . ALA A 1 156 ? 13.449 10.678 -3.928 1.00 83.12 156 ALA A C 1
ATOM 1229 O O . ALA A 1 156 ? 13.471 11.408 -2.933 1.00 83.12 156 ALA A O 1
ATOM 1230 N N . GLU A 1 157 ? 13.922 11.079 -5.107 1.00 85.69 157 GLU A N 1
ATOM 1231 C CA . GLU A 1 157 ? 14.418 12.439 -5.332 1.00 85.69 157 GLU A CA 1
ATOM 1232 C C . GLU A 1 157 ? 13.283 13.470 -5.262 1.00 85.69 157 GLU A C 1
ATOM 1234 O O . GLU A 1 157 ? 12.161 13.208 -5.699 1.00 85.69 157 GLU A O 1
ATOM 1239 N N . GLN A 1 158 ? 13.575 14.665 -4.733 1.00 86.19 158 GLN A N 1
ATOM 1240 C CA . GLN A 1 158 ? 12.549 15.638 -4.327 1.00 86.19 158 GLN A CA 1
ATOM 1241 C C . GLN A 1 158 ? 11.555 16.004 -5.439 1.00 86.19 158 GLN A C 1
ATOM 1243 O O . GLN A 1 158 ? 10.353 16.063 -5.191 1.00 86.19 158 GLN A O 1
ATOM 1248 N N . GLU A 1 159 ? 12.024 16.245 -6.667 1.00 85.38 159 GLU A N 1
ATOM 1249 C CA . GLU A 1 159 ? 11.139 16.628 -7.776 1.00 85.38 159 GLU A CA 1
ATOM 1250 C C . GLU A 1 159 ? 10.203 15.491 -8.196 1.00 85.38 159 GLU A C 1
ATOM 1252 O O . GLU A 1 159 ? 9.013 15.711 -8.444 1.00 85.38 159 GLU A O 1
ATOM 1257 N N . GLY A 1 160 ? 10.732 14.267 -8.256 1.00 85.62 160 GLY A N 1
ATOM 1258 C CA . GLY A 1 160 ? 9.950 13.080 -8.573 1.00 85.62 160 GLY A CA 1
ATOM 1259 C C . GLY A 1 160 ? 8.939 12.766 -7.469 1.00 85.62 160 GLY A C 1
ATOM 1260 O O . GLY A 1 160 ? 7.768 12.513 -7.759 1.00 85.62 160 GLY A O 1
ATOM 1261 N N . ALA A 1 161 ? 9.367 12.856 -6.208 1.00 89.56 161 ALA A N 1
ATOM 1262 C CA . ALA A 1 161 ? 8.502 12.681 -5.049 1.00 89.56 161 ALA A CA 1
ATOM 1263 C C . ALA A 1 161 ? 7.350 13.690 -5.057 1.00 89.56 161 ALA A C 1
ATOM 1265 O O . ALA A 1 161 ? 6.187 13.296 -4.971 1.00 89.56 161 ALA A O 1
ATOM 1266 N N . LYS A 1 162 ? 7.651 14.977 -5.284 1.00 90.69 162 LYS A N 1
ATOM 1267 C CA . LYS A 1 162 ? 6.643 16.037 -5.394 1.00 90.69 162 LYS A CA 1
ATOM 1268 C C . LYS A 1 162 ? 5.606 15.736 -6.475 1.00 90.69 162 LYS A C 1
ATOM 1270 O O . LYS A 1 162 ? 4.411 15.832 -6.209 1.00 90.69 162 LYS A O 1
ATOM 1275 N N . ARG A 1 163 ? 6.046 15.324 -7.669 1.00 89.56 163 ARG A N 1
ATOM 1276 C CA . ARG A 1 163 ? 5.143 14.959 -8.772 1.00 89.56 163 ARG A CA 1
ATOM 1277 C C . ARG A 1 163 ? 4.204 13.818 -8.381 1.00 89.56 163 ARG A C 1
ATOM 1279 O O . ARG A 1 163 ? 3.008 13.899 -8.647 1.00 89.56 163 ARG A O 1
ATOM 1286 N N . VAL A 1 164 ? 4.730 12.773 -7.738 1.00 91.69 164 VAL A N 1
ATOM 1287 C CA . VAL A 1 164 ? 3.908 11.652 -7.266 1.00 91.69 164 VAL A CA 1
ATOM 1288 C C . VAL A 1 164 ? 2.936 12.095 -6.176 1.00 91.69 164 VAL A C 1
ATOM 1290 O O . VAL A 1 164 ? 1.771 11.722 -6.242 1.00 91.69 164 VAL A O 1
ATOM 1293 N N . VAL A 1 165 ? 3.362 12.914 -5.213 1.00 93.56 165 VAL A N 1
ATOM 1294 C CA . VAL A 1 165 ? 2.491 13.428 -4.142 1.00 93.56 165 VAL A CA 1
ATOM 1295 C C . VAL A 1 165 ? 1.351 14.283 -4.699 1.00 93.56 165 VAL A C 1
ATOM 1297 O O . VAL A 1 165 ? 0.209 14.123 -4.257 1.00 93.56 165 VAL A O 1
ATOM 1300 N N . ASP A 1 166 ? 1.633 15.151 -5.675 1.00 94.75 166 ASP A N 1
ATOM 1301 C CA . ASP A 1 166 ? 0.630 16.012 -6.307 1.00 94.75 166 ASP A CA 1
ATOM 1302 C C . ASP A 1 166 ? -0.434 15.147 -7.025 1.00 94.75 166 ASP A C 1
ATOM 1304 O O . ASP A 1 166 ? -1.623 15.235 -6.707 1.00 94.75 166 ASP A O 1
ATOM 1308 N N . ILE A 1 167 ? -0.014 14.202 -7.881 1.00 95.81 167 ILE A N 1
ATOM 1309 C CA . ILE A 1 167 ? -0.931 13.293 -8.601 1.00 95.81 167 ILE A CA 1
ATOM 1310 C C . ILE A 1 167 ? -1.686 12.371 -7.632 1.00 95.81 167 ILE A C 1
ATOM 1312 O O . ILE A 1 167 ? -2.898 12.191 -7.738 1.00 95.81 167 ILE A O 1
ATOM 1316 N N . ALA A 1 168 ? -0.998 11.776 -6.657 1.00 96.62 168 ALA A N 1
ATOM 1317 C CA . ALA A 1 168 ? -1.623 10.890 -5.683 1.00 96.62 168 ALA A CA 1
ATOM 1318 C C . ALA A 1 168 ? -2.671 11.629 -4.839 1.00 96.62 168 ALA A C 1
ATOM 1320 O O . ALA A 1 168 ? -3.718 11.061 -4.533 1.00 96.62 168 ALA A O 1
ATOM 1321 N N . THR A 1 169 ? -2.446 12.907 -4.524 1.00 97.19 169 THR A N 1
ATOM 1322 C CA . THR A 1 169 ? -3.437 13.754 -3.848 1.00 97.19 169 THR A CA 1
ATOM 1323 C C . THR A 1 169 ? -4.693 13.938 -4.700 1.00 97.19 169 THR A C 1
ATOM 1325 O O . THR A 1 169 ? -5.798 13.762 -4.182 1.00 97.19 169 THR A O 1
ATOM 1328 N N . GLU A 1 170 ? -4.552 14.212 -6.001 1.00 97.88 170 GLU A N 1
ATOM 1329 C CA . GLU A 1 170 ? -5.690 14.293 -6.932 1.00 97.88 170 GLU A CA 1
ATOM 1330 C C . GLU A 1 170 ? -6.470 12.971 -6.995 1.00 97.88 170 GLU A C 1
ATOM 1332 O O . GLU A 1 170 ? -7.701 12.954 -6.908 1.00 97.88 170 GLU A O 1
ATOM 1337 N N . LEU A 1 171 ? -5.753 11.843 -7.047 1.00 98.12 171 LEU A N 1
ATOM 1338 C CA . LEU A 1 171 ? -6.338 10.500 -7.061 1.00 98.12 171 LEU A CA 1
ATOM 1339 C C . LEU A 1 171 ? -6.839 10.030 -5.687 1.00 98.12 171 LEU A C 1
ATOM 1341 O O . LEU A 1 171 ? -7.419 8.943 -5.581 1.00 98.12 171 LEU A O 1
ATOM 1345 N N . LYS A 1 172 ? -6.636 10.817 -4.622 1.00 98.12 172 LYS A N 1
ATOM 1346 C CA . LYS A 1 172 ? -6.923 10.442 -3.229 1.00 98.12 172 LYS A CA 1
ATOM 1347 C C . LYS A 1 172 ? -6.244 9.119 -2.847 1.00 98.12 172 LYS A C 1
ATOM 1349 O O . LYS A 1 172 ? -6.888 8.191 -2.354 1.00 98.12 172 LYS A O 1
ATOM 1354 N N . ILE A 1 173 ? -4.957 8.999 -3.153 1.00 98.31 173 ILE A N 1
ATOM 1355 C CA . ILE A 1 173 ? -4.070 7.917 -2.727 1.00 98.31 173 ILE A CA 1
ATOM 1356 C C . ILE A 1 173 ? -3.114 8.511 -1.685 1.00 98.31 173 ILE A C 1
ATOM 1358 O O . ILE A 1 173 ? -2.334 9.404 -2.006 1.00 98.31 173 ILE A O 1
ATOM 1362 N N . PRO A 1 174 ? -3.180 8.067 -0.423 1.00 98.06 174 PRO A N 1
ATOM 1363 C CA . PRO A 1 174 ? -2.275 8.521 0.624 1.00 98.06 174 PRO A CA 1
ATOM 1364 C C . PRO A 1 174 ? -0.821 8.152 0.308 1.00 98.06 174 PRO A C 1
ATOM 1366 O O . PRO A 1 174 ? -0.532 7.001 -0.030 1.00 98.06 174 PRO A O 1
ATOM 1369 N N . VAL A 1 175 ? 0.081 9.122 0.462 1.00 97.00 175 VAL A N 1
ATOM 1370 C CA . VAL A 1 175 ? 1.527 8.968 0.265 1.00 97.00 175 VAL A CA 1
ATOM 1371 C C . VAL A 1 175 ? 2.252 9.302 1.564 1.00 97.00 175 VAL A C 1
ATOM 1373 O O . VAL A 1 175 ? 1.930 10.301 2.205 1.00 97.00 175 VAL A O 1
ATOM 1376 N N . PHE A 1 176 ? 3.231 8.475 1.924 1.00 96.44 176 PHE A N 1
ATOM 1377 C CA . PHE A 1 176 ? 4.133 8.679 3.054 1.00 96.44 176 PHE A CA 1
ATOM 1378 C C . PHE A 1 176 ? 5.578 8.665 2.551 1.00 96.44 176 PHE A C 1
ATOM 1380 O O . PHE A 1 176 ? 6.023 7.688 1.947 1.00 96.44 176 PHE A O 1
ATOM 1387 N N . GLU A 1 177 ? 6.310 9.748 2.792 1.00 94.12 177 GLU A N 1
ATOM 1388 C CA . GLU A 1 177 ? 7.690 9.920 2.330 1.00 94.12 177 GLU A CA 1
ATOM 1389 C C . GLU A 1 177 ? 8.674 9.493 3.421 1.00 94.12 177 GLU A C 1
ATOM 1391 O O . GLU A 1 177 ? 8.736 10.117 4.473 1.00 94.12 177 GLU A O 1
ATOM 1396 N N . ASN A 1 178 ? 9.446 8.433 3.165 1.00 92.00 178 ASN A N 1
ATOM 1397 C CA . ASN A 1 178 ? 10.450 7.847 4.063 1.00 92.00 178 ASN A CA 1
ATOM 1398 C C . ASN A 1 178 ? 9.916 7.4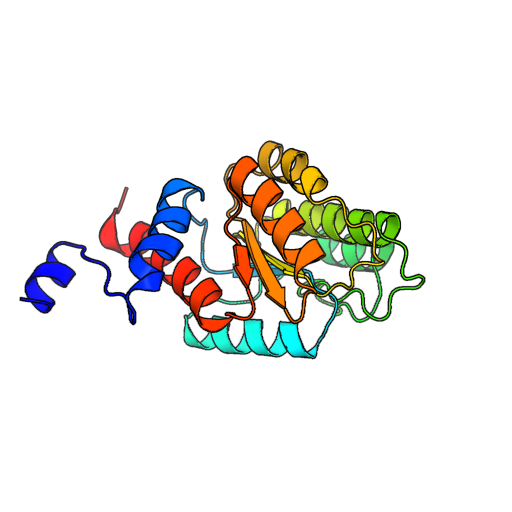33 5.452 1.00 92.00 178 ASN A C 1
ATOM 1400 O O . ASN A 1 178 ? 10.669 7.382 6.420 1.00 92.00 178 ASN A O 1
ATOM 1404 N N . GLU A 1 179 ? 8.618 7.131 5.555 1.00 94.88 179 GLU A N 1
ATOM 1405 C CA . GLU A 1 179 ? 7.901 6.972 6.831 1.00 94.88 179 GLU A CA 1
ATOM 1406 C C . GLU A 1 179 ? 7.075 5.679 6.851 1.00 94.88 179 GLU A C 1
ATOM 1408 O O . GLU A 1 179 ? 5.840 5.675 6.916 1.00 94.88 179 GLU A O 1
ATOM 1413 N N . VAL A 1 180 ? 7.789 4.552 6.779 1.00 95.81 180 VAL A N 1
ATOM 1414 C CA . VAL A 1 180 ? 7.221 3.195 6.741 1.00 95.81 180 VAL A CA 1
ATOM 1415 C C . VAL A 1 180 ? 6.343 2.932 7.964 1.00 95.81 180 VAL A C 1
ATOM 1417 O O . VAL A 1 180 ? 5.204 2.477 7.835 1.00 95.81 180 VAL A O 1
ATOM 1420 N N . GLU A 1 181 ? 6.838 3.271 9.153 1.00 96.50 181 GLU A N 1
ATOM 1421 C CA . GLU A 1 181 ? 6.146 3.073 10.422 1.00 96.50 181 GLU A CA 1
ATOM 1422 C C . GLU A 1 181 ? 4.811 3.804 10.484 1.00 96.50 181 GLU A C 1
ATOM 1424 O O . GLU A 1 181 ? 3.815 3.225 10.928 1.00 96.50 181 GLU A O 1
ATOM 1429 N N . ARG A 1 182 ? 4.760 5.056 10.013 1.00 97.12 182 ARG A N 1
ATOM 1430 C CA . ARG A 1 182 ? 3.513 5.829 10.005 1.00 97.12 182 ARG A CA 1
ATOM 1431 C C . ARG A 1 182 ? 2.516 5.281 8.999 1.00 97.12 182 ARG A C 1
ATOM 1433 O O . ARG A 1 182 ? 1.358 5.105 9.368 1.00 97.12 182 ARG A O 1
ATOM 1440 N N . ALA A 1 183 ? 2.943 4.950 7.781 1.00 97.50 183 ALA A N 1
ATOM 1441 C CA . ALA A 1 183 ? 2.034 4.428 6.761 1.00 97.50 183 ALA A CA 1
ATOM 1442 C C . ALA A 1 183 ? 1.348 3.131 7.213 1.00 97.50 183 ALA A C 1
ATOM 1444 O O . ALA A 1 183 ? 0.122 3.000 7.157 1.00 97.50 183 ALA A O 1
ATOM 1445 N N . VAL A 1 184 ? 2.142 2.184 7.723 1.00 98.19 184 VAL A N 1
ATOM 1446 C CA . VAL A 1 184 ? 1.651 0.874 8.160 1.00 98.19 184 VAL A CA 1
ATOM 1447 C C . VAL A 1 184 ?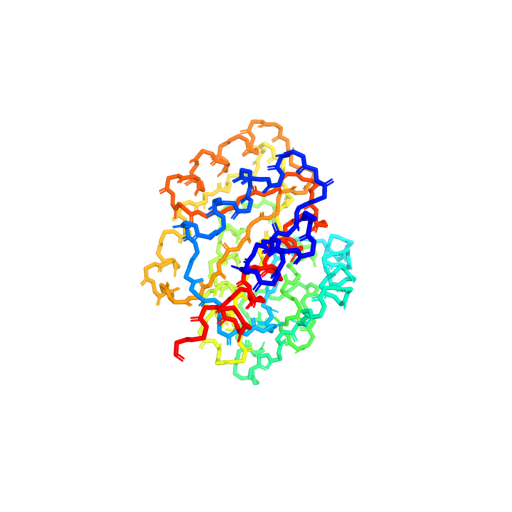 0.781 1.004 9.415 1.00 98.19 184 VAL A C 1
ATOM 1449 O O . VAL A 1 184 ? -0.303 0.416 9.476 1.00 98.19 184 VAL A O 1
ATOM 1452 N N . ARG A 1 185 ? 1.194 1.816 10.402 1.00 97.81 185 ARG A N 1
ATOM 1453 C CA . ARG A 1 185 ? 0.380 2.111 11.597 1.00 97.81 185 ARG A CA 1
ATOM 1454 C C . ARG A 1 185 ? -0.943 2.779 11.228 1.00 97.81 185 ARG A C 1
ATOM 1456 O O . ARG A 1 185 ? -1.976 2.425 11.792 1.00 97.81 185 ARG A O 1
ATOM 1463 N N . GLY A 1 186 ? -0.923 3.714 10.285 1.00 97.94 186 GLY A N 1
ATOM 1464 C CA . GLY A 1 186 ? -2.115 4.397 9.806 1.00 97.94 186 GLY A CA 1
ATOM 1465 C C . GLY A 1 186 ? -3.125 3.430 9.188 1.00 97.94 186 GLY A C 1
ATOM 1466 O O . GLY A 1 186 ? -4.304 3.469 9.538 1.00 97.94 186 GLY A O 1
ATOM 1467 N N . TYR A 1 187 ? -2.668 2.502 8.339 1.00 98.38 187 TYR A N 1
ATOM 1468 C CA . TYR A 1 187 ? -3.530 1.442 7.804 1.00 98.38 187 TYR A CA 1
ATOM 1469 C C . TYR A 1 187 ? -4.112 0.561 8.916 1.00 98.38 187 TYR A C 1
ATOM 1471 O O . TYR A 1 187 ? -5.314 0.295 8.945 1.00 98.38 187 TYR A O 1
ATOM 1479 N N . ALA A 1 188 ? -3.278 0.123 9.863 1.00 97.81 188 ALA A N 1
ATOM 1480 C CA . ALA A 1 188 ? -3.732 -0.695 10.986 1.00 97.81 188 ALA A CA 1
ATOM 1481 C C . ALA A 1 188 ? -4.769 0.040 11.852 1.00 97.81 188 ALA A C 1
ATOM 1483 O O . ALA A 1 188 ? -5.736 -0.565 12.316 1.00 97.81 188 ALA A O 1
ATOM 1484 N N . MET A 1 189 ? -4.611 1.354 12.027 1.00 97.00 189 MET A N 1
ATOM 1485 C CA . MET A 1 189 ? -5.567 2.200 12.733 1.00 97.00 189 MET A CA 1
ATOM 1486 C C . MET A 1 189 ? -6.900 2.315 11.982 1.00 97.00 189 MET A C 1
ATOM 1488 O O . MET A 1 189 ? -7.955 2.193 12.607 1.00 97.00 189 MET A O 1
ATOM 1492 N N . LEU A 1 190 ? -6.861 2.485 10.656 1.00 97.19 190 LEU A N 1
ATOM 1493 C CA . LEU A 1 190 ? -8.045 2.469 9.793 1.00 97.19 190 LEU A CA 1
ATOM 1494 C C . LEU A 1 190 ? -8.802 1.139 9.919 1.00 97.19 190 LEU A C 1
ATOM 1496 O O . LEU A 1 190 ? -10.009 1.129 10.162 1.00 97.19 190 LEU A O 1
ATOM 1500 N N . LEU A 1 191 ? -8.086 0.015 9.825 1.00 96.81 191 LEU A N 1
ATOM 1501 C CA . LEU A 1 191 ? -8.659 -1.320 9.991 1.00 96.81 191 LEU A CA 1
ATOM 1502 C C . LEU A 1 191 ? -9.284 -1.496 11.381 1.00 96.81 191 LEU A C 1
ATOM 1504 O O . LEU A 1 191 ? -10.430 -1.931 11.492 1.00 96.81 191 LEU A O 1
ATOM 1508 N N . LYS A 1 192 ? -8.557 -1.128 12.443 1.00 94.62 192 LYS A N 1
ATOM 1509 C CA . LYS A 1 192 ? -9.037 -1.211 13.828 1.00 94.62 192 LYS A CA 1
ATOM 1510 C C . LYS A 1 192 ? -10.327 -0.420 14.025 1.00 94.62 192 LYS A C 1
ATOM 1512 O O . LYS A 1 192 ? -11.263 -0.918 14.642 1.00 94.62 192 LYS A O 1
ATOM 1517 N N . TYR A 1 193 ? -10.395 0.796 13.490 1.00 95.12 193 TYR A N 1
ATOM 1518 C CA . TYR A 1 193 ? -11.588 1.629 13.596 1.00 95.12 193 TYR A CA 1
ATOM 1519 C C . TYR A 1 193 ? -12.819 0.942 12.996 1.00 95.12 193 TYR A C 1
ATOM 1521 O O . TYR A 1 193 ? -13.854 0.847 13.655 1.00 95.12 193 TYR A O 1
ATOM 1529 N N . TYR A 1 194 ? -12.706 0.407 11.780 1.00 94.06 194 TYR A N 1
ATOM 1530 C CA . TYR A 1 194 ? -13.832 -0.257 11.123 1.00 94.06 194 TYR A CA 1
ATOM 1531 C C . TYR A 1 194 ? -14.188 -1.615 11.732 1.00 94.06 194 TYR A C 1
ATOM 1533 O O . TYR A 1 194 ? -15.358 -1.993 11.713 1.00 94.06 194 TYR A O 1
ATOM 1541 N N . LYS A 1 195 ? -13.206 -2.338 12.278 1.00 91.06 195 LYS A N 1
ATOM 1542 C CA . LYS A 1 195 ? -13.415 -3.649 12.900 1.00 91.06 195 LYS A CA 1
ATOM 1543 C C . LYS A 1 195 ? -14.018 -3.547 14.304 1.00 91.06 195 LYS A C 1
ATOM 1545 O O . LYS A 1 195 ? -14.936 -4.294 14.635 1.00 91.06 195 LYS A O 1
ATOM 1550 N N . ASP A 1 196 ? -13.514 -2.622 15.117 1.00 87.88 196 ASP A N 1
ATOM 1551 C CA . ASP A 1 196 ? -13.767 -2.625 16.559 1.00 87.88 196 ASP A CA 1
ATOM 1552 C C . ASP A 1 196 ? -14.667 -1.469 17.019 1.00 87.88 196 ASP A C 1
ATOM 1554 O O . ASP A 1 196 ? -15.388 -1.633 18.004 1.00 87.88 196 ASP A O 1
ATOM 1558 N N . ILE A 1 197 ? -14.638 -0.321 16.325 1.00 84.44 197 ILE A N 1
ATOM 1559 C CA . ILE A 1 197 ? -15.276 0.928 16.781 1.00 84.44 197 ILE A CA 1
ATOM 1560 C C . ILE A 1 197 ? -16.564 1.219 16.011 1.00 84.44 197 ILE A C 1
ATOM 1562 O O . ILE A 1 197 ? -17.618 1.352 16.624 1.00 84.44 197 ILE A O 1
ATOM 1566 N N . LYS A 1 198 ? -16.503 1.316 14.676 1.00 85.06 198 LYS A N 1
ATOM 1567 C CA . LYS A 1 198 ? -17.665 1.711 13.864 1.00 85.06 198 LYS A CA 1
ATOM 1568 C C . LYS A 1 198 ? -18.757 0.634 13.808 1.00 85.06 198 LYS A C 1
ATOM 1570 O O . LYS A 1 198 ? -19.881 1.009 13.51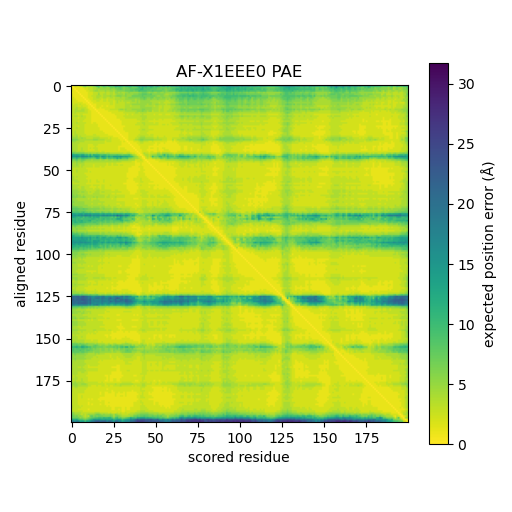5 1.00 85.06 198 LYS A O 1
ATOM 1575 N N . LYS A 1 199 ? -18.417 -0.644 14.067 1.00 66.06 199 LYS A N 1
ATOM 1576 C CA . LYS A 1 199 ? -19.279 -1.851 13.998 1.00 66.06 199 LYS A CA 1
ATOM 1577 C C . LYS A 1 199 ? -20.596 -1.611 13.243 1.00 66.06 199 LYS A C 1
ATOM 1579 O O . LYS A 1 199 ? -21.605 -1.272 13.853 1.00 66.06 199 LYS A O 1
ATOM 1584 N N . GLU A 1 200 ? -20.530 -1.748 11.920 1.00 58.00 200 GLU A N 1
ATOM 1585 C CA . GLU A 1 200 ? -21.718 -1.805 11.053 1.00 58.00 200 GLU A CA 1
ATOM 1586 C C . GLU A 1 200 ? -22.477 -3.118 11.253 1.00 58.00 200 GLU A C 1
ATOM 1588 O O . GLU A 1 200 ? -21.795 -4.164 11.384 1.00 58.00 200 GLU A O 1
#